Protein AF-A0A7S0MMP7-F1 (afdb_monomer)

Mean predicted aligned error: 6.39 Å

Nearest PDB structures (foldseek):
  6p0r-assembly1_B  TM=8.834E-01  e=5.446E-10  Homo sapiens
  5kji-assembly1_B  TM=8.483E-01  e=9.742E-10  Thermochaetoides thermophila DSM 1495
  5wfc-assembly1_B  TM=8.530E-01  e=1.847E-09  Thermochaetoides thermophila DSM 1495
  6box-assembly2_B  TM=8.189E-01  e=3.118E-09  Schizosaccharomyces pombe 972h-
  6ago-assembly2_B  TM=7.731E-01  e=9.977E-09  Homo sapiens

Structure (mmCIF, N/CA/C/O backbone):
data_AF-A0A7S0MMP7-F1
#
_entry.id   AF-A0A7S0MMP7-F1
#
loop_
_atom_site.group_PDB
_atom_site.id
_atom_site.type_symbol
_atom_site.label_atom_id
_atom_site.label_alt_id
_atom_site.label_comp_id
_atom_site.label_asym_id
_atom_site.label_entity_id
_atom_site.label_seq_id
_atom_site.pdbx_PDB_ins_code
_atom_site.Cartn_x
_atom_site.Cartn_y
_atom_site.Cartn_z
_atom_site.occupancy
_atom_site.B_iso_or_equiv
_atom_site.auth_seq_id
_atom_site.auth_comp_id
_atom_site.auth_asym_id
_atom_site.auth_atom_id
_atom_site.pdbx_PDB_model_num
ATOM 1 N N . VAL A 1 1 ? 19.659 1.318 -23.851 1.00 85.25 1 VAL A N 1
ATOM 2 C CA . VAL A 1 1 ? 20.036 2.536 -24.625 1.00 85.25 1 VAL A CA 1
ATOM 3 C C . VAL A 1 1 ? 19.019 2.892 -25.709 1.00 85.25 1 VAL A C 1
ATOM 5 O O . VAL A 1 1 ? 18.421 3.948 -25.592 1.00 85.25 1 VAL A O 1
ATOM 8 N N . ALA A 1 2 ? 18.776 2.051 -26.726 1.00 92.06 2 ALA A N 1
ATOM 9 C CA . ALA A 1 2 ? 17.861 2.393 -27.832 1.00 92.06 2 ALA A CA 1
ATOM 10 C C . ALA A 1 2 ? 16.431 2.766 -27.378 1.00 92.06 2 ALA A C 1
ATOM 12 O O . ALA A 1 2 ? 15.850 3.704 -27.919 1.00 92.06 2 ALA A O 1
ATOM 13 N N . VAL A 1 3 ? 15.911 2.082 -26.349 1.00 90.75 3 VAL A N 1
ATOM 14 C CA . VAL A 1 3 ? 14.630 2.402 -25.689 1.00 90.75 3 VAL A CA 1
ATOM 15 C C . VAL A 1 3 ? 14.643 3.800 -25.064 1.00 90.75 3 VAL A C 1
ATOM 17 O O . VAL A 1 3 ? 13.797 4.616 -25.403 1.00 90.75 3 VAL A O 1
ATOM 20 N N . LEU A 1 4 ? 15.636 4.104 -24.219 1.00 86.25 4 LEU A N 1
ATOM 21 C CA . LEU A 1 4 ? 15.776 5.410 -23.555 1.00 86.25 4 LEU A CA 1
ATOM 22 C C . LEU A 1 4 ? 15.898 6.571 -24.550 1.00 86.25 4 LEU A C 1
ATOM 24 O O . LEU A 1 4 ? 15.375 7.651 -24.311 1.00 86.25 4 LEU A O 1
ATOM 28 N N . MET A 1 5 ? 16.573 6.340 -25.679 1.00 90.06 5 MET A N 1
ATOM 29 C CA . MET A 1 5 ? 16.712 7.325 -26.759 1.00 90.06 5 MET A CA 1
ATOM 30 C C . MET A 1 5 ? 15.482 7.383 -27.684 1.00 90.06 5 MET A C 1
ATOM 32 O O . MET A 1 5 ? 15.499 8.098 -28.684 1.00 90.06 5 MET A O 1
ATOM 36 N N . GLN A 1 6 ? 14.431 6.605 -27.397 1.00 92.06 6 GLN A N 1
ATOM 37 C CA . GLN A 1 6 ? 13.187 6.529 -28.174 1.00 92.06 6 GLN A CA 1
ATOM 38 C C . GLN A 1 6 ? 13.416 6.190 -29.660 1.00 92.06 6 GLN A C 1
ATOM 40 O O . GLN A 1 6 ? 12.662 6.575 -30.554 1.00 92.06 6 GLN A O 1
ATOM 45 N N . HIS A 1 7 ? 14.477 5.437 -29.964 1.00 94.88 7 HIS A N 1
ATOM 46 C CA . HIS A 1 7 ? 14.851 5.080 -31.332 1.00 94.88 7 HIS A CA 1
ATOM 47 C C . HIS A 1 7 ? 14.072 3.855 -31.822 1.00 94.88 7 HIS A C 1
ATOM 49 O O . HIS A 1 7 ? 14.619 2.760 -31.948 1.00 94.88 7 HIS A O 1
ATOM 55 N N . VAL A 1 8 ? 12.790 4.050 -32.146 1.00 93.75 8 VAL A N 1
ATOM 56 C CA . VAL A 1 8 ? 11.840 2.980 -32.516 1.00 93.75 8 VAL A CA 1
ATOM 57 C C . VAL A 1 8 ? 12.390 2.028 -33.582 1.00 93.75 8 VAL A C 1
ATOM 59 O O . VAL A 1 8 ? 12.294 0.816 -33.427 1.00 93.75 8 VAL A O 1
ATOM 62 N N . LYS A 1 9 ? 13.001 2.556 -34.652 1.00 94.88 9 LYS A N 1
ATOM 63 C CA . LYS A 1 9 ? 13.557 1.731 -35.742 1.00 94.88 9 LYS A CA 1
ATOM 64 C C . LYS A 1 9 ? 14.683 0.813 -35.262 1.00 94.88 9 LYS A C 1
ATOM 66 O O . LYS A 1 9 ? 14.733 -0.341 -35.660 1.00 94.88 9 LYS A O 1
ATOM 71 N N . VAL A 1 10 ? 15.554 1.323 -34.390 1.00 95.25 10 VAL A N 1
ATOM 72 C CA . VAL A 1 10 ? 16.664 0.550 -33.818 1.00 95.25 10 VAL A CA 1
ATOM 73 C C . VAL A 1 10 ? 16.127 -0.519 -32.872 1.00 95.25 10 VAL A C 1
ATOM 75 O O . VAL A 1 10 ? 16.600 -1.646 -32.909 1.00 95.25 10 VAL A O 1
ATOM 78 N N . VAL A 1 11 ? 15.122 -0.190 -32.052 1.00 93.12 11 VAL A N 1
ATOM 79 C CA . VAL A 1 11 ? 14.482 -1.169 -31.158 1.00 93.12 11 VAL A CA 1
ATOM 80 C C . VAL A 1 11 ? 13.868 -2.319 -31.956 1.00 93.12 11 VAL A C 1
ATOM 82 O O . VAL A 1 11 ? 14.148 -3.469 -31.637 1.00 93.12 11 VAL A O 1
ATOM 85 N N . LYS A 1 12 ? 13.109 -2.023 -33.020 1.00 91.25 12 LYS A N 1
ATOM 86 C CA . LYS A 1 12 ? 12.519 -3.051 -33.893 1.00 91.25 12 LYS A CA 1
ATOM 87 C C . LYS A 1 12 ? 13.580 -3.959 -34.511 1.00 91.25 12 LYS A C 1
ATOM 89 O O . LYS A 1 12 ? 13.494 -5.167 -34.354 1.00 91.25 12 LYS A O 1
ATOM 94 N N . GLU A 1 13 ? 14.620 -3.378 -35.108 1.00 94.50 13 GLU A N 1
ATOM 95 C CA . GLU A 1 13 ? 15.718 -4.140 -35.717 1.00 94.50 13 GLU A CA 1
ATOM 96 C C . GLU A 1 13 ? 16.428 -5.055 -34.702 1.00 94.50 13 GLU A C 1
ATOM 98 O O . GLU A 1 13 ? 16.778 -6.189 -35.016 1.00 94.50 13 GLU A O 1
ATOM 103 N N . LEU A 1 14 ? 16.650 -4.581 -33.471 1.00 92.19 14 LEU A N 1
ATOM 104 C CA . LEU A 1 14 ? 17.275 -5.388 -32.419 1.00 92.19 14 LEU A CA 1
ATOM 105 C C . LEU A 1 14 ? 16.386 -6.569 -32.011 1.00 92.19 14 LEU A C 1
ATOM 107 O O . LEU A 1 14 ? 16.883 -7.688 -31.903 1.00 92.19 14 LEU A O 1
ATOM 111 N N . VAL A 1 15 ? 15.087 -6.331 -31.810 1.00 88.75 15 VAL A N 1
ATOM 112 C CA . VAL A 1 15 ? 14.116 -7.381 -31.463 1.00 88.75 15 VAL A CA 1
ATOM 113 C C . VAL A 1 15 ? 13.992 -8.403 -32.597 1.00 88.75 15 VAL A C 1
ATOM 115 O O . VAL A 1 15 ? 14.063 -9.601 -32.340 1.00 88.75 15 VAL A O 1
ATOM 118 N N . GLU A 1 16 ? 13.906 -7.957 -33.854 1.00 89.75 16 GLU A N 1
ATOM 119 C CA . GLU A 1 16 ? 13.858 -8.823 -35.045 1.00 89.75 16 GLU A CA 1
ATOM 120 C C . GLU A 1 16 ? 15.110 -9.706 -35.186 1.00 89.75 16 GLU A C 1
ATOM 122 O O . GLU A 1 16 ? 15.030 -10.836 -35.666 1.00 89.75 16 GLU A O 1
ATOM 127 N N . ARG A 1 17 ? 16.267 -9.229 -34.710 1.00 92.38 17 ARG A N 1
ATOM 128 C CA . ARG A 1 17 ? 17.522 -9.998 -34.652 1.00 92.38 17 ARG A CA 1
ATOM 129 C C . ARG A 1 17 ? 17.636 -10.924 -33.437 1.00 92.38 17 ARG A C 1
ATOM 131 O O . ARG A 1 17 ? 18.682 -11.546 -33.259 1.00 92.38 17 ARG A O 1
ATOM 138 N N . GLY A 1 18 ? 16.596 -11.026 -32.610 1.00 88.19 18 GLY A N 1
ATOM 139 C CA . GLY A 1 18 ? 16.562 -11.902 -31.439 1.00 88.19 18 GLY A CA 1
ATOM 140 C C . GLY A 1 18 ? 17.227 -11.320 -30.192 1.00 88.19 18 GLY A C 1
ATOM 141 O O . GLY A 1 18 ? 17.696 -12.084 -29.350 1.00 88.19 18 GLY A O 1
ATOM 142 N N . ALA A 1 19 ? 17.306 -9.990 -30.058 1.00 88.06 19 ALA A N 1
ATOM 143 C CA . ALA A 1 19 ? 17.746 -9.377 -28.807 1.00 88.06 19 ALA A CA 1
ATOM 144 C C . ALA A 1 19 ? 16.806 -9.761 -27.653 1.00 88.06 19 ALA A C 1
ATOM 146 O O . ALA A 1 19 ? 15.592 -9.569 -27.733 1.00 88.06 19 ALA A O 1
ATOM 147 N N . ASP A 1 20 ? 17.381 -10.263 -26.561 1.00 85.12 20 ASP A N 1
ATOM 148 C CA . ASP A 1 20 ? 16.629 -10.640 -25.369 1.00 85.12 20 ASP A CA 1
ATOM 149 C C . ASP A 1 20 ? 16.222 -9.393 -24.564 1.00 85.12 20 ASP A C 1
ATOM 151 O O . ASP A 1 20 ? 17.047 -8.742 -23.920 1.00 85.12 20 ASP A O 1
ATOM 155 N N . ALA A 1 21 ? 14.934 -9.048 -24.610 1.00 84.75 21 ALA A N 1
ATOM 156 C CA . ALA A 1 21 ? 14.374 -7.905 -23.891 1.00 84.75 21 ALA A CA 1
ATOM 157 C C . ALA A 1 21 ? 13.975 -8.220 -22.434 1.00 84.75 21 ALA A C 1
ATOM 159 O O . ALA A 1 21 ? 13.358 -7.380 -21.776 1.00 84.75 21 ALA A O 1
ATOM 160 N N . THR A 1 22 ? 14.311 -9.412 -21.932 1.00 84.62 22 THR A N 1
ATOM 161 C CA . THR A 1 22 ? 14.055 -9.837 -20.546 1.00 84.62 22 THR A CA 1
ATOM 162 C C . THR A 1 22 ? 15.255 -9.630 -19.627 1.00 84.62 22 THR A C 1
ATOM 164 O O . THR A 1 22 ? 15.098 -9.653 -18.409 1.00 84.62 22 THR A O 1
ATOM 167 N N . VAL A 1 23 ? 16.437 -9.380 -20.198 1.00 88.38 23 VAL A N 1
ATOM 168 C CA . VAL A 1 23 ? 17.669 -9.143 -19.442 1.00 88.38 23 VAL A CA 1
ATOM 169 C C . VAL A 1 23 ? 17.559 -7.840 -18.653 1.00 88.38 23 VAL A C 1
ATOM 171 O O . VAL A 1 23 ? 17.269 -6.778 -19.214 1.00 88.38 23 VAL A O 1
ATOM 174 N N . GLU A 1 24 ? 17.806 -7.934 -17.350 1.00 89.69 24 GLU A N 1
ATOM 175 C CA . GLU A 1 24 ? 17.919 -6.786 -16.457 1.00 89.69 24 GLU A CA 1
ATOM 176 C C . GLU A 1 24 ? 19.272 -6.087 -16.629 1.00 89.69 24 GLU A C 1
ATOM 178 O O . GLU A 1 24 ? 20.311 -6.719 -16.843 1.00 89.69 24 GLU A O 1
ATOM 183 N N . ASP A 1 25 ? 19.266 -4.763 -16.523 1.00 88.44 25 ASP A N 1
ATOM 184 C CA . ASP A 1 25 ? 20.484 -3.990 -16.344 1.00 88.44 25 ASP A CA 1
ATOM 185 C C . ASP A 1 25 ? 20.958 -4.018 -14.877 1.00 88.44 25 ASP A C 1
ATOM 187 O O . ASP A 1 25 ? 20.431 -4.736 -14.028 1.00 88.44 25 ASP A O 1
ATOM 191 N N . ARG A 1 26 ? 21.975 -3.213 -14.555 1.00 85.88 26 ARG A N 1
ATOM 192 C CA . ARG A 1 26 ? 22.515 -3.121 -13.188 1.00 85.88 26 ARG A CA 1
ATOM 193 C C . ARG A 1 26 ? 21.516 -2.595 -12.147 1.00 85.88 26 ARG A C 1
ATOM 195 O O . ARG A 1 26 ? 21.788 -2.741 -10.964 1.00 85.88 26 ARG A O 1
ATOM 202 N N . MET A 1 27 ? 20.432 -1.954 -12.583 1.00 82.69 27 MET A N 1
ATOM 203 C CA . MET A 1 27 ? 19.366 -1.430 -11.727 1.00 82.69 27 MET A CA 1
ATOM 204 C C . MET A 1 27 ? 18.222 -2.439 -11.583 1.00 82.69 27 MET A C 1
ATOM 206 O O . MET A 1 27 ? 17.174 -2.107 -11.035 1.00 82.69 27 MET A O 1
ATOM 210 N N . GLY A 1 28 ? 18.367 -3.662 -12.105 1.00 87.44 28 GLY A N 1
ATOM 211 C CA . GLY A 1 28 ? 17.291 -4.650 -12.111 1.00 87.44 28 GLY A CA 1
ATOM 212 C C . GLY A 1 28 ? 16.158 -4.286 -13.076 1.00 87.44 28 GLY A C 1
ATOM 213 O O . GLY A 1 28 ? 15.034 -4.750 -12.890 1.00 87.44 28 GLY A O 1
ATOM 214 N N . LEU A 1 29 ? 16.400 -3.414 -14.066 1.00 88.19 29 LEU A N 1
ATOM 215 C CA . LEU A 1 29 ? 15.385 -2.952 -15.012 1.00 88.19 29 LEU A CA 1
ATOM 216 C C . LEU A 1 29 ? 15.622 -3.543 -16.400 1.00 88.19 29 LEU A C 1
ATOM 218 O O . LEU A 1 29 ? 16.718 -3.508 -16.955 1.00 88.19 29 LEU A O 1
ATOM 222 N N . THR A 1 30 ? 14.553 -4.055 -16.998 1.00 90.31 30 THR A N 1
ATOM 223 C CA . THR A 1 30 ? 14.568 -4.551 -18.382 1.00 90.31 30 THR A CA 1
ATOM 224 C C . THR A 1 30 ? 14.235 -3.430 -19.373 1.00 90.31 30 THR A C 1
ATOM 226 O O . THR A 1 30 ? 13.643 -2.414 -18.989 1.00 90.31 30 THR A O 1
ATOM 229 N N . PRO A 1 31 ? 14.515 -3.601 -20.679 1.00 90.75 31 PRO A N 1
ATOM 230 C CA . PRO A 1 31 ? 14.052 -2.676 -21.715 1.00 90.75 31 PRO A CA 1
ATOM 231 C C . PRO A 1 31 ? 12.557 -2.332 -21.633 1.00 90.75 31 PRO A C 1
ATOM 233 O O . PRO A 1 31 ? 12.183 -1.197 -21.921 1.00 90.75 31 PRO A O 1
ATOM 236 N N . LEU A 1 32 ? 11.711 -3.276 -21.206 1.00 88.75 32 LEU A N 1
ATOM 237 C CA . LEU A 1 32 ? 10.277 -3.036 -21.061 1.00 88.75 32 LEU A CA 1
ATOM 238 C C . LEU A 1 32 ? 9.948 -2.119 -19.874 1.00 88.75 32 LEU A C 1
ATOM 240 O O . LEU A 1 32 ? 9.091 -1.253 -20.018 1.00 88.75 32 LEU A O 1
ATOM 244 N N . HIS A 1 33 ? 10.655 -2.233 -18.745 1.00 87.62 33 HIS A N 1
ATOM 245 C CA . HIS A 1 33 ? 10.498 -1.296 -17.624 1.00 87.62 33 HIS A CA 1
ATOM 246 C C . HIS A 1 33 ? 10.771 0.144 -18.070 1.00 87.62 33 HIS A C 1
ATOM 248 O O . HIS A 1 33 ? 9.953 1.033 -17.844 1.00 87.62 33 HIS A O 1
ATOM 254 N N . PHE A 1 34 ? 11.873 0.365 -18.793 1.00 86.75 34 PHE A N 1
ATOM 255 C CA . PHE A 1 34 ? 12.192 1.685 -19.336 1.00 86.75 34 PHE A CA 1
ATOM 256 C C . PHE A 1 34 ? 11.134 2.193 -20.317 1.00 86.75 34 PHE A C 1
ATOM 258 O O . PHE A 1 34 ? 10.831 3.380 -20.305 1.00 86.75 34 PHE A O 1
ATOM 265 N N . ALA A 1 35 ? 10.560 1.318 -21.147 1.00 87.56 35 ALA A N 1
ATOM 266 C CA . ALA A 1 35 ? 9.509 1.695 -22.090 1.00 87.56 35 ALA A CA 1
ATOM 267 C C . ALA A 1 35 ? 8.229 2.193 -21.390 1.00 87.56 35 ALA A C 1
ATOM 269 O O . ALA A 1 35 ? 7.598 3.128 -21.882 1.00 87.56 35 ALA A O 1
ATOM 270 N N . TYR A 1 36 ? 7.878 1.603 -20.241 1.00 84.56 36 TYR A N 1
ATOM 271 C CA . TYR A 1 36 ? 6.765 2.059 -19.403 1.00 84.56 36 TYR A CA 1
ATOM 272 C C . TYR A 1 36 ? 7.075 3.381 -18.694 1.00 84.56 36 TYR A C 1
ATOM 274 O O . TYR A 1 36 ? 6.225 4.265 -18.691 1.00 84.56 36 TYR A O 1
ATOM 282 N N . LEU A 1 37 ? 8.292 3.551 -18.165 1.00 80.19 37 LEU A N 1
ATOM 283 C CA . LEU A 1 37 ? 8.707 4.798 -17.507 1.00 80.19 37 LEU A CA 1
ATOM 284 C C . LEU A 1 37 ? 8.680 6.006 -18.455 1.00 80.19 37 LEU A C 1
ATOM 286 O O . LEU A 1 37 ? 8.282 7.086 -18.045 1.00 80.19 37 LEU A O 1
ATOM 290 N N . ILE A 1 38 ? 9.070 5.825 -19.722 1.00 81.81 38 ILE A N 1
ATOM 291 C CA . ILE A 1 38 ? 9.034 6.898 -20.737 1.00 81.81 38 ILE A CA 1
ATOM 292 C C . ILE A 1 38 ? 7.665 7.051 -21.424 1.00 81.81 38 ILE A C 1
ATOM 294 O O . ILE A 1 38 ? 7.522 7.908 -22.294 1.00 81.81 38 ILE A O 1
ATOM 298 N N . GLN A 1 39 ? 6.700 6.171 -21.121 1.00 80.19 39 GLN A N 1
ATOM 299 C CA . GLN A 1 39 ? 5.332 6.168 -21.662 1.00 80.19 39 GLN A CA 1
ATOM 300 C C . GLN A 1 39 ? 5.245 6.274 -23.202 1.00 80.19 39 GLN A C 1
ATOM 302 O O . GLN A 1 39 ? 4.344 6.903 -23.761 1.00 80.19 39 GLN A O 1
ATOM 307 N N . HIS A 1 40 ? 6.188 5.653 -23.921 1.00 85.25 40 HIS A N 1
ATOM 308 C CA . HIS A 1 40 ? 6.303 5.803 -25.374 1.00 85.25 40 HIS A CA 1
ATOM 309 C C . HIS A 1 40 ? 5.686 4.612 -26.121 1.00 85.25 40 HIS A C 1
ATOM 311 O O . HIS A 1 40 ? 6.366 3.634 -26.447 1.00 85.25 40 HIS A O 1
ATOM 317 N N . GLU A 1 41 ? 4.401 4.729 -26.461 1.00 87.19 41 GLU A N 1
ATOM 318 C CA . GLU A 1 41 ? 3.583 3.671 -27.078 1.00 87.19 41 GLU A CA 1
ATOM 319 C C . GLU A 1 41 ? 4.251 2.953 -28.277 1.00 87.19 41 GLU A C 1
ATOM 321 O O . GLU A 1 41 ? 4.315 1.723 -28.275 1.00 87.19 41 GLU A O 1
ATOM 326 N N . PRO A 1 42 ? 4.875 3.637 -29.261 1.00 91.06 42 PRO A N 1
ATOM 327 C CA . PRO A 1 42 ? 5.570 2.934 -30.345 1.00 91.06 42 PRO A CA 1
ATOM 328 C C . PRO A 1 42 ? 6.741 2.039 -29.906 1.00 91.06 42 PRO A C 1
ATOM 330 O O . PRO A 1 42 ? 7.099 1.111 -30.630 1.00 91.06 42 PRO A O 1
ATOM 333 N N . ILE A 1 43 ? 7.373 2.328 -28.762 1.00 90.88 43 ILE A N 1
ATOM 334 C CA . ILE A 1 43 ? 8.450 1.501 -28.200 1.00 90.88 43 ILE A CA 1
ATOM 335 C C . ILE A 1 43 ? 7.845 0.306 -27.460 1.00 90.88 43 ILE A C 1
ATOM 337 O O . ILE A 1 43 ? 8.337 -0.805 -27.641 1.00 90.88 43 ILE A O 1
ATOM 341 N N . LEU A 1 44 ? 6.758 0.509 -26.703 1.00 88.62 44 LEU A N 1
ATOM 342 C CA . LEU A 1 44 ? 5.997 -0.580 -26.076 1.00 88.62 44 LEU A CA 1
ATOM 343 C C . LEU A 1 44 ? 5.537 -1.601 -27.125 1.00 88.62 44 LEU A C 1
ATOM 345 O O . LEU A 1 44 ? 5.782 -2.796 -26.976 1.00 88.62 44 LEU A O 1
ATOM 349 N N . GLN A 1 45 ? 4.981 -1.121 -28.240 1.00 87.38 45 GLN A N 1
ATOM 350 C CA . GLN A 1 45 ? 4.590 -1.961 -29.373 1.00 87.38 45 GLN A CA 1
ATOM 351 C C . GLN A 1 45 ? 5.788 -2.650 -30.039 1.00 87.38 45 GLN A C 1
ATOM 353 O O . GLN A 1 45 ? 5.689 -3.808 -30.432 1.00 87.38 45 GLN A O 1
ATOM 358 N N . ALA A 1 46 ? 6.932 -1.966 -30.169 1.00 88.25 46 ALA A N 1
ATOM 359 C CA . ALA A 1 46 ? 8.140 -2.545 -30.764 1.00 88.25 46 ALA A CA 1
ATOM 360 C C . ALA A 1 46 ? 8.762 -3.665 -29.913 1.00 88.25 46 ALA A C 1
ATOM 362 O O . ALA A 1 46 ? 9.390 -4.563 -30.462 1.00 88.25 46 ALA A O 1
ATOM 363 N N . LEU A 1 47 ? 8.571 -3.633 -28.593 1.00 86.75 47 LEU A N 1
ATOM 364 C CA . LEU A 1 47 ? 8.958 -4.710 -27.674 1.00 86.75 47 LEU A CA 1
ATOM 365 C C . LEU A 1 47 ? 7.889 -5.827 -27.593 1.00 86.75 47 LEU A C 1
ATOM 367 O O . LEU A 1 47 ? 8.007 -6.751 -26.783 1.00 86.75 47 LEU A O 1
ATOM 371 N N . GLY A 1 48 ? 6.842 -5.740 -28.422 1.00 70.06 48 GLY A N 1
ATOM 372 C CA . GLY A 1 48 ? 5.632 -6.559 -28.413 1.00 70.06 48 GLY A CA 1
ATOM 373 C C . GLY A 1 48 ? 5.815 -8.004 -28.876 1.00 70.06 48 GLY A C 1
ATOM 374 O O . GLY A 1 48 ? 5.380 -8.376 -29.955 1.00 70.06 48 GLY A O 1
ATOM 375 N N . ASP A 1 49 ? 6.429 -8.796 -28.004 1.00 60.59 49 ASP A N 1
ATOM 376 C CA . ASP A 1 49 ? 6.179 -10.220 -27.709 1.00 60.59 49 ASP A CA 1
ATOM 377 C C . ASP A 1 49 ? 6.913 -10.582 -26.399 1.00 60.59 49 ASP A C 1
ATOM 379 O O . ASP A 1 49 ? 6.436 -11.401 -25.613 1.00 60.59 49 ASP A O 1
ATOM 383 N N . ALA A 1 50 ? 7.988 -9.847 -26.076 1.00 56.03 50 ALA A N 1
ATOM 384 C CA . ALA A 1 50 ? 8.603 -9.811 -24.749 1.00 56.03 50 ALA A CA 1
ATOM 385 C C . ALA A 1 50 ? 7.657 -9.266 -23.659 1.00 56.03 50 ALA A C 1
ATOM 387 O O . ALA A 1 50 ? 7.811 -9.631 -22.502 1.00 56.03 50 ALA A O 1
ATOM 388 N N . ALA A 1 51 ? 6.635 -8.473 -24.018 1.00 54.12 51 ALA A N 1
ATOM 389 C CA . ALA A 1 51 ? 5.593 -7.974 -23.107 1.00 54.12 51 ALA A CA 1
ATOM 390 C C . ALA A 1 51 ? 4.670 -9.055 -22.513 1.00 54.12 51 ALA A C 1
ATOM 392 O O . ALA A 1 51 ? 3.969 -8.794 -21.538 1.00 54.12 51 ALA A O 1
ATOM 393 N N . LYS A 1 52 ? 4.669 -10.278 -23.065 1.00 54.88 52 LYS A N 1
ATOM 394 C CA . LYS A 1 52 ? 3.988 -11.429 -22.439 1.00 54.88 52 LYS A CA 1
ATOM 395 C C . LYS A 1 52 ? 4.732 -11.938 -21.205 1.00 54.88 52 LYS A C 1
ATOM 397 O O . LYS A 1 52 ? 4.128 -12.575 -20.346 1.00 54.88 52 LYS A O 1
ATOM 402 N N . LEU A 1 53 ? 6.031 -11.667 -21.115 1.00 60.03 53 LEU A N 1
ATOM 403 C CA . LEU A 1 53 ? 6.795 -11.842 -19.896 1.00 60.03 53 LEU A CA 1
ATOM 404 C C . LEU A 1 53 ? 6.643 -10.525 -19.136 1.00 60.03 53 LEU A C 1
ATOM 406 O O . LEU A 1 53 ? 7.073 -9.478 -19.606 1.00 60.03 53 LEU A O 1
ATOM 410 N N . ALA A 1 54 ? 5.976 -10.561 -17.987 1.00 66.06 54 ALA A N 1
ATOM 411 C CA . ALA A 1 54 ? 5.946 -9.450 -17.044 1.00 66.06 54 ALA A CA 1
ATOM 412 C C . ALA A 1 54 ? 7.051 -9.696 -16.001 1.00 66.06 54 ALA A C 1
ATOM 414 O O . ALA A 1 54 ? 6.734 -10.166 -14.905 1.00 66.06 54 ALA A O 1
ATOM 415 N N . PRO A 1 55 ? 8.350 -9.501 -16.338 1.00 80.19 55 PRO A N 1
ATOM 416 C CA . PRO A 1 55 ? 9.423 -9.753 -15.391 1.00 80.19 55 PRO A CA 1
ATOM 417 C C . PRO A 1 55 ? 9.231 -8.834 -14.193 1.00 80.19 55 PRO A C 1
ATOM 419 O O . PRO A 1 55 ? 8.948 -7.648 -14.351 1.00 80.19 55 PRO A O 1
ATOM 422 N N . ILE A 1 56 ? 9.362 -9.399 -13.001 1.00 87.75 56 ILE A N 1
ATOM 423 C CA . ILE A 1 56 ? 9.394 -8.621 -11.773 1.00 87.75 56 ILE A CA 1
ATOM 424 C C . ILE A 1 56 ? 10.851 -8.237 -11.552 1.00 87.75 56 ILE A C 1
ATOM 426 O O . ILE A 1 56 ? 11.683 -9.124 -11.378 1.00 87.75 56 ILE A O 1
ATOM 430 N N . SER A 1 57 ? 11.130 -6.936 -11.561 1.00 90.00 57 SER A N 1
ATOM 431 C CA . SER A 1 57 ? 12.445 -6.375 -11.264 1.00 90.00 57 SER A CA 1
ATOM 432 C C . SER A 1 57 ? 13.000 -6.923 -9.950 1.00 90.00 57 SER A C 1
ATOM 434 O O . SER A 1 57 ? 12.327 -6.870 -8.914 1.00 90.00 57 SER A O 1
ATOM 436 N N . SER A 1 58 ? 14.241 -7.404 -9.981 1.00 87.75 58 SER A N 1
ATOM 437 C CA . SER A 1 58 ? 14.933 -7.959 -8.811 1.00 87.75 58 SER A CA 1
ATOM 438 C C . SER A 1 58 ? 15.193 -6.950 -7.683 1.00 87.75 58 SER A C 1
ATOM 440 O O . SER A 1 58 ? 15.267 -7.348 -6.523 1.00 87.75 58 SER A O 1
ATOM 442 N N . THR A 1 59 ? 15.276 -5.659 -8.003 1.00 86.69 59 THR A N 1
ATOM 443 C CA . THR A 1 59 ? 15.591 -4.547 -7.083 1.00 86.69 59 THR A CA 1
ATOM 444 C C . THR A 1 59 ? 14.332 -3.780 -6.659 1.00 86.69 59 THR A C 1
ATOM 446 O O . THR A 1 59 ? 14.189 -3.393 -5.501 1.00 86.69 59 THR A O 1
ATOM 449 N N . HIS A 1 60 ? 13.383 -3.594 -7.585 1.00 88.25 60 HIS A N 1
ATOM 450 C CA . HIS A 1 60 ? 12.165 -2.798 -7.381 1.00 88.25 60 HIS A CA 1
ATOM 451 C C . HIS A 1 60 ? 10.946 -3.642 -6.996 1.00 88.25 60 HIS A C 1
ATOM 453 O O . HIS A 1 60 ? 9.901 -3.094 -6.624 1.00 88.25 60 HIS A O 1
ATOM 459 N N . ASN A 1 61 ? 11.050 -4.971 -7.128 1.00 92.56 61 ASN A N 1
ATOM 460 C CA . ASN A 1 61 ? 9.958 -5.928 -6.956 1.00 92.56 61 ASN A CA 1
ATOM 461 C C . ASN A 1 61 ? 8.663 -5.455 -7.646 1.00 92.56 61 ASN A C 1
ATOM 463 O O . ASN A 1 61 ? 7.573 -5.422 -7.056 1.00 92.56 61 ASN A O 1
ATOM 467 N N . ALA A 1 62 ? 8.826 -5.017 -8.893 1.00 91.50 62 ALA A N 1
ATOM 468 C CA . ALA A 1 62 ? 7.813 -4.373 -9.714 1.00 91.50 62 ALA A CA 1
ATOM 469 C C . ALA A 1 62 ? 7.822 -4.976 -11.111 1.00 91.50 62 ALA A C 1
ATOM 471 O O . ALA A 1 62 ? 8.890 -5.236 -11.655 1.00 91.50 62 ALA A O 1
ATOM 472 N N . THR A 1 63 ? 6.651 -5.151 -11.703 1.00 90.75 63 THR A N 1
ATOM 473 C CA . THR A 1 63 ? 6.534 -5.324 -13.153 1.00 90.75 63 THR A CA 1
ATOM 474 C C . THR A 1 63 ? 6.695 -3.974 -13.867 1.00 90.75 63 THR A C 1
ATOM 476 O O . THR A 1 63 ? 6.535 -2.921 -13.238 1.00 90.75 63 THR A O 1
ATOM 479 N N . PRO A 1 64 ? 6.920 -3.963 -15.194 1.00 87.62 64 PRO A N 1
ATOM 480 C CA . PRO A 1 64 ? 6.934 -2.726 -15.971 1.00 87.62 64 PRO A CA 1
ATOM 481 C C . PRO A 1 64 ? 5.662 -1.881 -15.802 1.00 87.62 64 PRO A C 1
ATOM 483 O O . PRO A 1 64 ? 5.744 -0.667 -15.634 1.00 87.62 64 PRO A O 1
ATOM 486 N N . GLN A 1 65 ? 4.492 -2.525 -15.776 1.00 86.50 65 GLN A N 1
ATOM 487 C CA . GLN A 1 65 ? 3.217 -1.840 -15.577 1.00 86.50 65 GLN A CA 1
ATOM 488 C C . GLN A 1 65 ? 3.092 -1.253 -14.165 1.00 86.50 65 GLN A C 1
ATOM 490 O O . GLN A 1 65 ? 2.650 -0.118 -14.021 1.00 86.50 65 GLN A O 1
ATOM 495 N N . GLU A 1 66 ? 3.519 -1.982 -13.131 1.00 88.75 66 GLU A N 1
ATOM 496 C CA . GLU A 1 66 ? 3.469 -1.495 -11.744 1.00 88.75 66 GLU A CA 1
ATOM 497 C C . GLU A 1 66 ? 4.349 -0.252 -11.532 1.00 88.75 66 GLU A C 1
ATOM 499 O O . GLU A 1 66 ? 3.981 0.619 -10.746 1.00 88.75 66 GLU A O 1
ATOM 504 N N . LEU A 1 67 ? 5.471 -0.120 -12.256 1.00 86.62 67 LEU A N 1
ATOM 505 C CA . LEU A 1 67 ? 6.238 1.130 -12.254 1.00 86.62 67 LEU A CA 1
ATOM 506 C C . LEU A 1 67 ? 5.416 2.289 -12.830 1.00 86.62 67 LEU A C 1
ATOM 508 O O . LEU A 1 67 ? 5.339 3.344 -12.207 1.00 86.62 67 LEU A O 1
ATOM 512 N N . ALA A 1 68 ? 4.747 2.105 -13.969 1.00 84.44 68 ALA A N 1
ATOM 513 C CA . ALA A 1 68 ? 3.900 3.158 -14.534 1.00 84.44 68 ALA A CA 1
ATOM 514 C C . ALA A 1 68 ? 2.697 3.500 -13.634 1.00 84.44 68 ALA A C 1
ATOM 516 O O . ALA A 1 68 ? 2.314 4.663 -13.524 1.00 84.44 68 ALA A O 1
ATOM 517 N N . GLU A 1 69 ? 2.131 2.513 -12.934 1.00 87.19 69 GLU A N 1
ATOM 518 C CA . GLU A 1 69 ? 1.049 2.730 -11.965 1.00 87.19 69 GLU A CA 1
ATOM 519 C C . GLU A 1 69 ? 1.459 3.667 -10.821 1.00 87.19 69 GLU A C 1
ATOM 521 O O . GLU A 1 69 ? 0.615 4.408 -10.322 1.00 87.19 69 GLU A O 1
ATOM 526 N N . GLY A 1 70 ? 2.743 3.709 -10.447 1.00 87.38 70 GLY A N 1
ATOM 527 C CA . GLY A 1 70 ? 3.269 4.668 -9.470 1.00 87.38 70 GLY A CA 1
ATOM 528 C C . GLY A 1 70 ? 3.157 6.137 -9.903 1.00 87.38 70 GLY A C 1
ATOM 529 O O . GLY A 1 70 ? 3.214 7.028 -9.062 1.00 87.38 70 GLY A O 1
ATOM 530 N N . LEU A 1 71 ? 2.959 6.414 -11.192 1.00 86.06 71 LEU A N 1
ATOM 531 C CA . LEU A 1 71 ? 2.684 7.757 -11.724 1.00 86.06 71 LEU A CA 1
ATOM 532 C C . LEU A 1 71 ? 1.198 7.962 -12.051 1.00 86.06 71 LEU A C 1
ATOM 534 O O . LEU A 1 71 ? 0.771 9.065 -12.399 1.00 86.06 71 LEU A O 1
ATOM 538 N N . SER A 1 72 ? 0.391 6.905 -11.941 1.00 83.69 72 SER A N 1
ATOM 539 C CA . SER A 1 72 ? -1.033 6.947 -12.236 1.00 83.69 72 SER A CA 1
ATOM 540 C C . SER A 1 72 ? -1.815 7.430 -11.020 1.00 83.69 72 SER A C 1
ATOM 542 O O . SER A 1 72 ? -2.128 6.676 -10.102 1.00 83.69 72 SER A O 1
ATOM 544 N N . PHE A 1 73 ? -2.236 8.690 -11.066 1.00 84.00 73 PHE A N 1
ATOM 545 C CA . PHE A 1 73 ? -3.193 9.257 -10.110 1.00 84.00 73 PHE A CA 1
ATOM 546 C C . PHE A 1 73 ? -4.648 8.813 -10.359 1.00 84.00 73 PHE A C 1
ATOM 548 O O . PHE A 1 73 ? -5.565 9.256 -9.660 1.00 84.00 73 PHE A O 1
ATOM 555 N N . ALA A 1 74 ? -4.876 7.961 -11.364 1.00 83.25 74 ALA A N 1
ATOM 556 C CA . ALA A 1 74 ? -6.182 7.392 -11.669 1.00 83.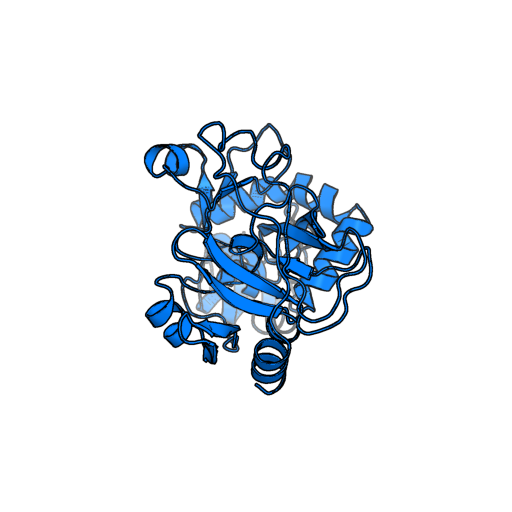25 74 ALA A CA 1
ATOM 557 C C . ALA A 1 74 ? -6.598 6.317 -10.648 1.00 83.25 74 ALA A C 1
ATOM 559 O O . ALA A 1 74 ? -5.805 5.849 -9.831 1.00 83.25 74 ALA A O 1
ATOM 560 N N . ILE A 1 75 ? -7.870 5.915 -10.699 1.00 76.62 75 ILE A N 1
ATOM 561 C CA . ILE A 1 75 ? -8.379 4.786 -9.910 1.00 76.62 75 ILE A CA 1
ATOM 562 C C . ILE A 1 75 ? -7.653 3.513 -10.350 1.00 76.62 75 ILE A C 1
ATOM 564 O O . ILE A 1 75 ? -7.551 3.236 -11.545 1.00 76.62 75 ILE A O 1
ATOM 568 N N . GLN A 1 76 ? -7.168 2.737 -9.381 1.00 76.31 76 GLN A N 1
ATOM 569 C CA . GLN A 1 76 ? -6.500 1.468 -9.655 1.00 76.31 76 GLN A CA 1
ATOM 570 C C . GLN A 1 76 ? -7.491 0.476 -10.273 1.00 76.31 76 GLN A C 1
ATOM 572 O O . GLN A 1 76 ? -8.614 0.333 -9.789 1.00 76.31 76 GLN A O 1
ATOM 577 N N . ALA A 1 77 ? -7.074 -0.193 -11.347 1.00 71.25 77 ALA A N 1
ATOM 578 C CA . ALA A 1 77 ? -7.857 -1.222 -12.017 1.00 71.25 77 ALA A CA 1
ATOM 579 C C . ALA A 1 77 ? -7.331 -2.623 -11.630 1.00 71.25 77 ALA A C 1
ATOM 581 O O . ALA A 1 77 ? -6.118 -2.831 -11.671 1.00 71.25 77 ALA A O 1
ATOM 582 N N . PRO A 1 78 ? -8.202 -3.596 -11.298 1.00 77.69 78 PRO A N 1
ATOM 583 C CA . PRO A 1 78 ? -9.650 -3.455 -11.152 1.00 77.69 78 PRO A CA 1
ATOM 584 C C . PRO A 1 78 ? -10.023 -2.561 -9.952 1.00 77.69 78 PRO A C 1
ATOM 586 O O . PRO A 1 78 ? -9.264 -2.513 -8.983 1.00 77.69 78 PRO A O 1
ATOM 589 N N . PRO A 1 79 ? -11.181 -1.871 -9.997 1.00 84.12 79 PRO A N 1
ATOM 590 C CA . PRO A 1 79 ? -11.630 -1.037 -8.892 1.00 84.12 79 PRO A CA 1
ATOM 591 C C . PRO A 1 79 ? -11.704 -1.821 -7.584 1.00 84.12 79 PRO A C 1
ATOM 593 O O . PRO A 1 79 ? -12.288 -2.902 -7.513 1.00 84.12 79 PRO A O 1
ATOM 596 N N . VAL A 1 80 ? -11.124 -1.237 -6.544 1.00 88.94 80 VAL A N 1
ATOM 597 C CA . VAL A 1 80 ? -11.115 -1.785 -5.192 1.00 88.94 80 VAL A CA 1
ATOM 598 C C . VAL A 1 80 ? -12.327 -1.251 -4.425 1.00 88.94 80 VAL A C 1
ATOM 600 O O . VAL A 1 80 ? -12.597 -0.051 -4.456 1.00 88.94 80 VAL A O 1
ATOM 603 N N . LEU A 1 81 ? -13.060 -2.140 -3.744 1.00 94.81 81 LEU A N 1
ATOM 604 C CA . LEU A 1 81 ? -14.245 -1.789 -2.956 1.00 94.81 81 LEU A CA 1
ATOM 605 C C . LEU A 1 81 ? -13.920 -1.780 -1.462 1.00 94.81 81 LEU A C 1
ATOM 607 O O . LEU A 1 81 ? -13.737 -2.831 -0.855 1.00 94.81 81 LEU A O 1
ATOM 611 N N . VAL A 1 82 ? -13.922 -0.601 -0.848 1.00 96.94 82 VAL A N 1
ATOM 612 C CA . VAL A 1 82 ? -13.635 -0.427 0.578 1.00 96.94 82 VAL A CA 1
ATOM 613 C C . VAL A 1 82 ? -14.933 -0.474 1.380 1.00 96.94 82 VAL A C 1
ATOM 615 O O . VAL A 1 82 ? -15.865 0.291 1.123 1.00 96.94 82 VAL A O 1
ATOM 618 N N . ARG A 1 83 ? -15.000 -1.359 2.381 1.00 98.31 83 ARG A N 1
ATOM 619 C CA . ARG A 1 83 ? -16.104 -1.389 3.349 1.00 98.31 83 ARG A CA 1
ATOM 620 C C . ARG A 1 83 ? -15.942 -0.240 4.342 1.00 98.31 83 ARG A C 1
ATOM 622 O O . ARG A 1 83 ? -14.915 -0.135 5.011 1.00 98.31 83 ARG A O 1
ATOM 629 N N . VAL A 1 84 ? -16.959 0.608 4.435 1.00 98.06 84 VAL A N 1
ATOM 630 C CA . VAL A 1 84 ? -16.987 1.781 5.312 1.00 98.06 84 VAL A CA 1
ATOM 631 C C . VAL A 1 84 ? -18.291 1.794 6.096 1.00 98.06 84 VAL A C 1
ATOM 633 O O . VAL A 1 84 ? -19.365 1.646 5.517 1.00 98.06 84 VAL A O 1
ATOM 636 N N . MET A 1 85 ? -18.192 2.002 7.403 1.00 98.06 85 MET A N 1
ATOM 637 C CA . MET A 1 85 ? -19.302 2.380 8.266 1.00 98.06 85 MET A CA 1
ATOM 638 C C . MET A 1 85 ? -19.202 3.866 8.599 1.00 98.06 85 MET A C 1
ATOM 640 O O . MET A 1 85 ? -18.184 4.314 9.127 1.00 98.06 85 MET A O 1
ATOM 644 N N . ASP A 1 86 ? -20.238 4.626 8.264 1.00 96.12 86 ASP A N 1
ATOM 645 C CA . ASP A 1 86 ? -20.272 6.065 8.522 1.00 96.12 86 ASP A CA 1
ATOM 646 C C . ASP A 1 86 ? -20.717 6.422 9.945 1.00 96.12 86 ASP A C 1
ATOM 648 O O . ASP A 1 86 ? -20.945 5.556 10.790 1.00 96.12 86 ASP A O 1
ATOM 652 N N . ARG A 1 87 ? -20.807 7.729 10.213 1.00 94.81 87 ARG A N 1
ATOM 653 C CA . ARG A 1 87 ? -21.178 8.277 11.523 1.00 94.81 87 ARG A CA 1
ATOM 654 C C . ARG A 1 87 ? -22.608 7.920 11.944 1.00 94.81 87 ARG A C 1
ATOM 656 O O . ARG A 1 87 ? -22.904 7.932 13.132 1.00 94.81 87 ARG A O 1
ATOM 663 N N . GLU A 1 88 ? -23.487 7.598 10.996 1.00 94.88 88 GLU A N 1
ATOM 664 C CA . GLU A 1 88 ? -24.844 7.113 11.254 1.00 94.88 88 GLU A CA 1
ATOM 665 C C . GLU A 1 88 ? -24.891 5.594 11.517 1.00 94.88 88 GLU A C 1
ATOM 667 O O . GLU A 1 88 ? -25.962 5.049 11.789 1.00 94.88 88 GLU A O 1
ATOM 672 N N . GLY A 1 89 ? -23.748 4.899 11.462 1.00 95.38 89 GLY A N 1
ATOM 673 C CA . GLY A 1 89 ? -23.654 3.450 11.648 1.00 95.38 89 GLY A CA 1
ATOM 674 C C . GLY A 1 89 ? -24.050 2.647 10.406 1.00 95.38 89 GLY A C 1
ATOM 675 O O . GLY A 1 89 ? -24.279 1.438 10.498 1.00 95.38 89 GLY A O 1
ATOM 676 N N . VAL A 1 90 ? -24.137 3.287 9.235 1.00 97.12 90 VAL A N 1
ATOM 677 C CA . VAL A 1 90 ? -24.537 2.635 7.986 1.00 97.12 90 VAL A CA 1
ATOM 678 C C . VAL A 1 90 ? -23.313 2.035 7.303 1.00 97.12 90 VAL A C 1
ATOM 680 O O . VAL A 1 90 ? -22.367 2.736 6.943 1.00 97.12 90 VAL A O 1
ATOM 683 N N . ALA A 1 91 ? -23.339 0.714 7.112 1.00 98.06 91 ALA A N 1
ATOM 684 C CA . ALA A 1 91 ? -22.306 -0.028 6.398 1.00 98.06 91 ALA A CA 1
ATOM 685 C C . ALA A 1 91 ? -22.542 0.019 4.878 1.00 98.06 91 ALA A C 1
ATOM 687 O O . ALA A 1 91 ? -23.639 -0.267 4.400 1.00 98.06 91 ALA A O 1
ATOM 688 N N . GLN A 1 92 ? -21.491 0.311 4.114 1.00 97.56 92 GLN A N 1
ATOM 689 C CA . GLN A 1 92 ? -21.520 0.377 2.651 1.00 97.56 92 GLN A CA 1
ATOM 690 C C . GLN A 1 92 ? -20.177 -0.038 2.033 1.00 97.56 92 GLN A C 1
ATOM 692 O O . GLN A 1 92 ? -19.133 0.056 2.675 1.00 97.56 92 GLN A O 1
ATOM 697 N N . LYS A 1 93 ? -20.199 -0.481 0.770 1.00 97.12 93 LYS A N 1
ATOM 698 C CA . LYS A 1 93 ? -18.999 -0.695 -0.055 1.00 97.12 93 LYS A CA 1
ATOM 699 C C . LYS A 1 93 ? -18.813 0.489 -0.991 1.00 97.12 93 LYS A C 1
ATOM 701 O O . LYS A 1 93 ? -19.751 0.852 -1.696 1.00 97.12 93 LYS A O 1
ATOM 706 N N . LEU A 1 94 ? -17.622 1.076 -0.988 1.00 96.25 94 LEU A N 1
ATOM 707 C CA . LEU A 1 94 ? -17.281 2.235 -1.805 1.00 96.25 94 LEU A CA 1
ATOM 708 C C . LEU A 1 94 ? -16.171 1.892 -2.785 1.00 96.25 94 LEU A C 1
ATOM 710 O O . LEU A 1 94 ? -15.121 1.411 -2.370 1.00 96.25 94 LEU A O 1
ATOM 714 N N . ASP A 1 95 ? -16.394 2.171 -4.066 1.00 93.81 95 ASP A N 1
ATOM 715 C CA . ASP A 1 95 ? -15.316 2.227 -5.051 1.00 93.81 95 ASP A CA 1
ATOM 716 C C . ASP A 1 95 ? -14.475 3.505 -4.884 1.00 93.81 95 ASP A C 1
ATOM 718 O O . ASP A 1 95 ? -14.738 4.335 -4.010 1.00 93.81 95 ASP A O 1
ATOM 722 N N . GLY A 1 96 ? -13.447 3.672 -5.720 1.00 88.31 96 GLY A N 1
ATOM 723 C CA . GLY A 1 96 ? -12.517 4.798 -5.618 1.00 88.31 96 GLY A CA 1
ATOM 724 C C . GLY A 1 96 ? -13.173 6.182 -5.702 1.00 88.31 96 GLY A C 1
ATOM 725 O O . GLY A 1 96 ? -12.740 7.092 -4.992 1.00 88.31 96 GLY A O 1
ATOM 726 N N . ASP A 1 97 ? -14.220 6.349 -6.513 1.00 91.69 97 ASP A N 1
ATOM 727 C CA . ASP A 1 97 ? -14.902 7.638 -6.673 1.00 91.69 97 ASP A CA 1
ATOM 728 C C . ASP A 1 97 ? -15.875 7.900 -5.526 1.00 91.69 97 ASP A C 1
ATOM 730 O O . ASP A 1 97 ? -15.856 8.979 -4.931 1.00 91.69 97 ASP A O 1
ATOM 734 N N . ALA A 1 98 ? -16.680 6.906 -5.145 1.00 94.75 98 ALA A N 1
ATOM 735 C CA . ALA A 1 98 ? -17.575 7.027 -4.000 1.00 94.75 98 ALA A CA 1
ATOM 736 C C . ALA A 1 98 ? -16.793 7.244 -2.692 1.00 94.75 98 ALA A C 1
ATOM 738 O O . ALA A 1 98 ? -17.218 8.016 -1.826 1.00 94.75 98 ALA A O 1
ATOM 739 N N . PHE A 1 99 ? -15.626 6.608 -2.557 1.00 94.69 99 PHE A N 1
ATOM 740 C CA . PHE A 1 99 ? -14.723 6.801 -1.427 1.00 94.69 99 PHE A CA 1
ATOM 741 C C . PHE A 1 99 ? -14.156 8.224 -1.399 1.00 94.69 99 PHE A C 1
ATOM 743 O O . PHE A 1 99 ? -14.179 8.863 -0.345 1.00 94.69 99 PHE A O 1
ATOM 750 N N . LEU A 1 100 ? -13.718 8.754 -2.547 1.00 93.31 100 LEU A N 1
ATOM 751 C CA . LEU A 1 100 ? -13.244 10.134 -2.671 1.00 93.31 100 LEU A CA 1
ATOM 752 C C . LEU A 1 100 ? -14.334 11.145 -2.318 1.00 93.31 100 LEU A C 1
ATOM 754 O O . LEU A 1 100 ? -14.087 12.055 -1.534 1.00 93.31 100 LEU A O 1
ATOM 758 N N . VAL A 1 101 ? -15.546 10.973 -2.848 1.00 93.31 101 VAL A N 1
ATOM 759 C CA . VAL A 1 101 ? -16.674 11.867 -2.551 1.00 93.31 101 VAL A CA 1
ATOM 760 C C . VAL A 1 101 ? -17.000 11.863 -1.057 1.00 93.31 101 VAL A C 1
ATOM 762 O O . VAL A 1 101 ? -17.281 12.918 -0.493 1.00 93.31 101 VAL A O 1
ATOM 765 N N . LYS A 1 102 ? -16.944 10.698 -0.398 1.00 92.31 102 LYS A N 1
ATOM 766 C CA . LYS A 1 102 ? -17.322 10.587 1.016 1.00 92.31 102 LYS A CA 1
ATOM 767 C C . LYS A 1 102 ? -16.225 11.018 1.987 1.00 92.31 102 LYS A C 1
ATOM 769 O O . LYS A 1 102 ? -16.539 11.550 3.048 1.00 92.31 102 LYS A O 1
ATOM 774 N N . THR A 1 103 ? -14.960 10.767 1.658 1.00 90.75 103 THR A N 1
ATOM 775 C CA . THR A 1 103 ? -13.831 10.998 2.578 1.00 90.75 103 THR A CA 1
ATOM 776 C C . THR A 1 103 ? -12.981 12.213 2.216 1.00 90.75 103 THR A C 1
ATOM 778 O O . THR A 1 103 ? -12.204 12.671 3.048 1.00 90.75 103 THR A O 1
ATOM 781 N N . GLY A 1 104 ? -13.099 12.732 0.991 1.00 91.06 104 GLY A N 1
ATOM 782 C CA . GLY A 1 104 ? -12.194 13.741 0.439 1.00 91.06 104 GLY A CA 1
ATOM 783 C C . GLY A 1 104 ? -10.806 13.199 0.081 1.00 91.06 104 GLY A C 1
ATOM 784 O O . GLY A 1 104 ? -9.928 13.980 -0.278 1.00 91.06 104 GLY A O 1
ATOM 785 N N . VAL A 1 105 ? -10.594 11.880 0.171 1.00 91.44 105 VAL A N 1
ATOM 786 C CA . VAL A 1 105 ? -9.294 11.235 -0.030 1.00 91.44 105 VAL A CA 1
ATOM 787 C C . VAL A 1 105 ? -9.393 10.159 -1.103 1.00 91.44 105 VAL A C 1
ATOM 789 O O . VAL A 1 105 ? -10.374 9.424 -1.167 1.00 91.44 105 VAL A O 1
ATOM 792 N N . ARG A 1 106 ? -8.367 10.023 -1.947 1.00 92.81 106 ARG A N 1
ATOM 793 C CA . ARG A 1 106 ? -8.302 8.930 -2.919 1.00 92.81 106 ARG A CA 1
ATOM 794 C C . ARG A 1 106 ? -7.722 7.677 -2.267 1.00 92.81 106 ARG A C 1
ATOM 796 O O . ARG A 1 106 ? -6.621 7.707 -1.719 1.00 92.81 106 ARG A O 1
ATOM 803 N N . TYR A 1 107 ? -8.447 6.567 -2.358 1.00 93.81 107 TYR A N 1
ATOM 804 C CA . TYR A 1 107 ? -7.933 5.277 -1.910 1.00 93.81 107 TYR A CA 1
ATOM 805 C C . TYR A 1 107 ? -6.860 4.755 -2.875 1.00 93.81 107 TYR A C 1
ATOM 807 O O . TYR A 1 107 ? -7.064 4.766 -4.090 1.00 93.81 107 TYR A O 1
ATOM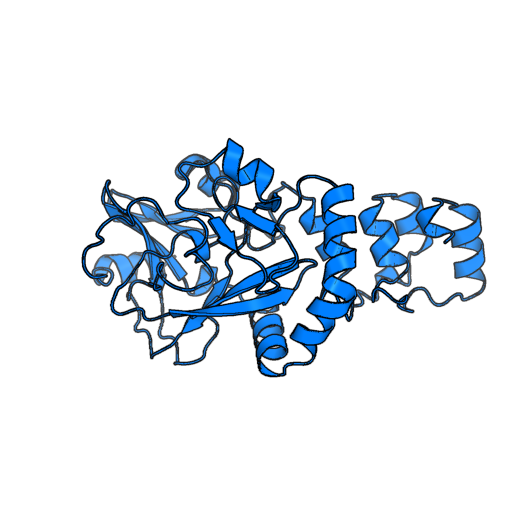 815 N N . THR A 1 108 ? -5.724 4.300 -2.347 1.00 92.69 108 THR A N 1
ATOM 816 C CA . THR A 1 108 ? -4.674 3.627 -3.127 1.00 92.69 108 THR A CA 1
ATOM 817 C C . THR A 1 108 ? -3.899 2.647 -2.259 1.00 92.69 108 THR A C 1
ATOM 819 O O . THR A 1 108 ? -3.623 2.925 -1.092 1.00 92.69 108 THR A O 1
ATOM 822 N N . ARG A 1 109 ? -3.496 1.520 -2.847 1.00 91.38 109 ARG A N 1
ATOM 823 C CA . ARG A 1 109 ? -2.538 0.576 -2.253 1.00 91.38 109 ARG A CA 1
ATOM 824 C C . ARG A 1 109 ? -1.123 0.750 -2.789 1.00 91.38 109 ARG A C 1
ATOM 826 O O . ARG A 1 109 ? -0.200 0.163 -2.235 1.00 91.38 109 ARG A O 1
ATOM 833 N N . THR A 1 110 ? -0.950 1.529 -3.854 1.00 91.00 110 THR A N 1
ATOM 834 C CA . THR A 1 110 ? 0.348 1.788 -4.488 1.00 91.00 110 THR A CA 1
ATOM 835 C C . THR A 1 110 ? 0.858 3.159 -4.064 1.00 91.00 110 THR A C 1
ATOM 837 O O . THR A 1 110 ? 0.105 4.135 -4.056 1.00 91.00 110 THR A O 1
ATOM 840 N N . CYS A 1 111 ? 2.138 3.226 -3.696 1.00 92.06 111 CYS A N 1
ATOM 841 C CA . CYS A 1 111 ? 2.823 4.492 -3.471 1.00 92.06 111 CYS A CA 1
ATOM 842 C C . CYS A 1 111 ? 2.925 5.270 -4.786 1.00 92.06 111 CYS A C 1
ATOM 844 O O . CYS A 1 111 ? 3.337 4.719 -5.804 1.00 92.06 111 CYS A O 1
ATOM 846 N N . LEU A 1 112 ? 2.553 6.545 -4.746 1.00 92.50 112 LEU A N 1
ATOM 847 C CA . LEU A 1 112 ? 2.516 7.416 -5.914 1.00 92.50 112 LEU A CA 1
ATOM 848 C C . LEU A 1 112 ? 3.699 8.382 -5.908 1.00 92.50 112 LEU A C 1
ATOM 850 O O . LEU A 1 112 ? 4.163 8.790 -4.845 1.00 92.50 112 LEU A O 1
ATOM 854 N N . PHE A 1 113 ? 4.146 8.797 -7.085 1.00 89.75 113 PHE A N 1
ATOM 855 C CA . PHE A 1 113 ? 5.215 9.773 -7.280 1.00 89.75 113 PHE A CA 1
ATOM 856 C C . PHE A 1 113 ? 4.669 10.994 -8.022 1.00 89.75 113 PHE A C 1
ATOM 858 O O . PHE A 1 113 ? 3.792 10.871 -8.873 1.00 89.75 113 PHE A O 1
ATOM 865 N N . THR A 1 114 ? 5.169 12.191 -7.701 1.00 86.19 114 THR A N 1
ATOM 866 C CA . THR A 1 114 ? 4.669 13.439 -8.310 1.00 86.19 114 THR A CA 1
ATOM 867 C C . THR A 1 114 ? 5.028 13.585 -9.781 1.00 86.19 114 THR A C 1
ATOM 869 O O . THR A 1 114 ? 4.315 14.264 -10.515 1.00 86.19 114 THR A O 1
ATOM 872 N N . ASP A 1 115 ? 6.146 12.993 -10.192 1.00 83.31 115 ASP A N 1
ATOM 873 C CA . ASP A 1 115 ? 6.704 13.119 -11.529 1.00 83.31 115 ASP A CA 1
ATOM 874 C C . ASP A 1 115 ? 7.726 12.002 -11.806 1.00 83.31 115 ASP A C 1
ATOM 876 O O . ASP A 1 115 ? 8.235 11.343 -10.892 1.00 83.31 115 ASP A O 1
ATOM 880 N N . GLU A 1 116 ? 8.025 11.806 -13.091 1.00 78.75 116 GLU A N 1
ATOM 881 C CA . GLU A 1 116 ? 8.977 10.803 -13.588 1.00 78.75 116 GLU A CA 1
ATOM 882 C C . GLU A 1 116 ? 10.393 11.013 -13.041 1.00 78.75 116 GLU A C 1
ATOM 884 O O . GLU A 1 116 ? 11.121 10.044 -12.814 1.00 78.75 116 GLU A O 1
ATOM 889 N N . TYR A 1 117 ? 10.794 12.267 -12.799 1.00 80.12 117 TYR A N 1
ATOM 890 C CA . TYR A 1 117 ? 12.112 12.572 -12.248 1.00 80.12 117 TYR A CA 1
ATOM 891 C C . TYR A 1 117 ? 12.236 12.036 -10.823 1.00 80.12 117 TYR A C 1
ATOM 893 O O . TYR A 1 117 ? 13.203 11.338 -10.517 1.00 80.12 117 TYR A O 1
ATOM 901 N N . LEU A 1 118 ? 11.246 12.305 -9.970 1.00 81.31 118 LEU A N 1
ATOM 902 C CA . LEU A 1 118 ? 11.210 11.801 -8.606 1.00 81.31 118 LEU A CA 1
ATOM 903 C C . LEU A 1 118 ? 11.180 10.274 -8.588 1.00 81.31 118 LEU A C 1
ATOM 905 O O . LEU A 1 118 ? 11.930 9.675 -7.823 1.00 81.31 118 LEU A O 1
ATOM 909 N N . GLN A 1 119 ? 10.367 9.645 -9.439 1.00 84.00 119 GLN A N 1
ATOM 910 C CA . GLN A 1 119 ? 10.326 8.187 -9.528 1.00 84.00 119 GLN A CA 1
ATOM 911 C C . GLN A 1 119 ? 11.670 7.602 -9.980 1.00 84.00 119 GLN A C 1
ATOM 913 O O . GLN A 1 119 ? 12.137 6.633 -9.391 1.00 84.00 119 GLN A O 1
ATOM 918 N N . THR A 1 120 ? 12.323 8.199 -10.979 1.00 77.88 120 THR A N 1
ATOM 919 C CA . THR A 1 120 ? 13.630 7.740 -11.480 1.00 77.88 120 THR A CA 1
ATOM 920 C C . THR A 1 120 ? 14.730 7.932 -10.436 1.00 77.88 120 THR A C 1
ATOM 922 O O . THR A 1 120 ? 15.548 7.043 -10.208 1.00 77.88 120 THR A O 1
ATOM 925 N N . PHE A 1 121 ? 14.746 9.085 -9.764 1.00 79.62 121 PHE A N 1
ATOM 926 C CA . PHE A 1 121 ? 15.681 9.349 -8.677 1.00 79.62 121 PHE A CA 1
ATOM 927 C C . PHE A 1 121 ? 15.468 8.365 -7.524 1.00 79.62 121 PHE A C 1
ATOM 929 O O . PHE A 1 121 ? 16.424 7.772 -7.030 1.00 79.62 121 PHE A O 1
ATOM 936 N N . TYR A 1 122 ? 14.214 8.130 -7.142 1.00 79.75 122 TYR A N 1
ATOM 937 C CA . TYR A 1 122 ? 13.860 7.166 -6.108 1.00 79.75 122 TYR A CA 1
ATOM 938 C C . TYR A 1 122 ? 14.232 5.729 -6.501 1.00 79.75 122 TYR A C 1
ATOM 940 O O . TYR A 1 122 ? 14.784 4.994 -5.689 1.00 79.75 122 TYR A O 1
ATOM 948 N N . SER A 1 123 ? 14.003 5.354 -7.760 1.00 78.12 123 SER A N 1
ATOM 949 C CA . SER A 1 123 ? 14.406 4.072 -8.342 1.00 78.12 123 SER A CA 1
ATOM 950 C C . SER A 1 123 ? 15.910 3.828 -8.176 1.00 78.12 123 SER A C 1
ATOM 952 O O . SER A 1 123 ? 16.301 2.789 -7.658 1.00 78.12 123 SER A O 1
ATOM 954 N N . SER A 1 124 ? 16.754 4.828 -8.451 1.00 77.69 124 SER A N 1
ATOM 955 C CA . SER A 1 124 ? 18.207 4.694 -8.243 1.00 77.69 124 SER A CA 1
ATOM 956 C C . SER A 1 124 ? 18.631 4.481 -6.783 1.00 77.69 124 SER A C 1
ATOM 958 O O . SER A 1 124 ? 19.722 3.984 -6.522 1.00 77.69 124 SER A O 1
ATOM 960 N N . ILE A 1 125 ? 17.783 4.846 -5.817 1.00 76.00 125 ILE A N 1
ATOM 961 C CA . ILE A 1 125 ? 18.036 4.600 -4.389 1.00 76.00 125 ILE A CA 1
ATOM 962 C C . ILE A 1 125 ? 17.680 3.155 -4.018 1.00 76.00 125 ILE A C 1
ATOM 964 O O . ILE A 1 125 ? 18.295 2.582 -3.118 1.00 76.00 125 ILE A O 1
ATOM 968 N N . LEU A 1 126 ? 16.701 2.556 -4.703 1.00 78.44 126 LEU A N 1
ATOM 969 C CA . LEU A 1 126 ? 16.292 1.172 -4.467 1.00 78.44 126 LEU A CA 1
ATOM 970 C C . LEU A 1 126 ? 17.311 0.144 -4.971 1.00 78.44 126 LEU A C 1
ATOM 972 O O . LEU A 1 126 ? 17.220 -1.008 -4.559 1.00 78.44 126 LEU A O 1
ATOM 976 N N . ASP A 1 127 ? 18.285 0.532 -5.795 1.00 76.12 127 ASP A N 1
ATOM 977 C CA . ASP A 1 127 ? 19.290 -0.391 -6.335 1.00 76.12 127 ASP A CA 1
ATOM 978 C C . ASP A 1 127 ? 20.020 -1.169 -5.223 1.00 76.12 127 ASP A C 1
ATOM 980 O O . ASP A 1 127 ? 19.986 -2.399 -5.201 1.00 76.12 127 ASP A O 1
ATOM 984 N N . ASP A 1 128 ? 20.620 -0.472 -4.254 1.00 79.12 128 ASP A N 1
ATOM 985 C CA . ASP A 1 128 ? 21.346 -1.118 -3.149 1.00 79.12 128 ASP A CA 1
ATOM 986 C C . ASP A 1 128 ? 20.403 -1.508 -1.999 1.00 79.12 128 ASP A C 1
ATOM 988 O O . ASP A 1 128 ? 20.440 -2.625 -1.473 1.00 79.12 128 ASP A O 1
ATOM 992 N N . GLU A 1 129 ? 19.529 -0.583 -1.601 1.00 78.38 129 GLU A N 1
ATOM 993 C CA . GLU A 1 129 ? 18.684 -0.733 -0.412 1.00 78.38 129 GLU A CA 1
ATOM 994 C C . GLU A 1 129 ? 17.510 -1.687 -0.651 1.00 78.38 129 GLU A C 1
ATOM 996 O O . GLU A 1 129 ? 17.136 -2.470 0.226 1.00 78.38 129 GLU A O 1
ATOM 1001 N N . GLY A 1 130 ? 16.932 -1.658 -1.853 1.00 79.31 130 GLY A N 1
ATOM 1002 C CA . GLY A 1 130 ? 15.872 -2.580 -2.240 1.00 79.31 130 GLY A CA 1
ATOM 1003 C C . GLY A 1 130 ? 16.386 -4.006 -2.354 1.00 79.31 130 GLY A C 1
ATOM 1004 O O . GLY A 1 130 ? 15.740 -4.921 -1.844 1.00 79.31 130 GLY A O 1
ATOM 1005 N N . MET A 1 131 ? 17.594 -4.196 -2.888 1.00 83.00 131 MET A N 1
ATOM 1006 C CA . MET A 1 131 ? 18.266 -5.499 -2.875 1.00 83.00 131 MET A CA 1
ATOM 1007 C C . MET A 1 131 ? 18.545 -5.991 -1.458 1.00 83.00 131 MET A C 1
ATOM 1009 O O . MET A 1 131 ? 18.295 -7.160 -1.163 1.00 83.00 131 MET A O 1
ATOM 1013 N N . ALA A 1 132 ? 19.020 -5.119 -0.565 1.00 85.00 132 ALA A N 1
ATOM 1014 C CA . ALA A 1 132 ? 19.259 -5.476 0.831 1.00 85.00 132 ALA A CA 1
ATOM 1015 C C . ALA A 1 132 ? 17.965 -5.904 1.542 1.00 85.00 132 ALA A C 1
ATOM 1017 O O . ALA A 1 132 ? 17.948 -6.930 2.225 1.00 85.00 132 ALA A O 1
ATOM 1018 N N . LEU A 1 133 ? 16.863 -5.174 1.331 1.00 85.75 133 LEU A N 1
ATOM 1019 C CA . LEU A 1 133 ? 15.549 -5.559 1.845 1.00 85.75 133 LEU A CA 1
ATOM 1020 C C . LEU A 1 133 ? 15.084 -6.887 1.242 1.00 85.75 133 LEU A C 1
ATOM 1022 O O . LEU A 1 133 ? 14.687 -7.777 1.979 1.00 85.75 133 LEU A O 1
ATOM 1026 N N . LEU A 1 134 ? 15.167 -7.074 -0.075 1.00 88.56 134 LEU A N 1
ATOM 1027 C CA . LEU A 1 134 ? 14.710 -8.303 -0.733 1.00 88.56 134 LEU A CA 1
ATOM 1028 C C . LEU A 1 134 ? 15.606 -9.518 -0.446 1.00 88.56 134 LEU A C 1
ATOM 1030 O O . LEU A 1 134 ? 15.164 -10.658 -0.633 1.00 88.56 134 LEU A O 1
ATOM 1034 N N . ALA A 1 135 ? 16.841 -9.316 0.020 1.00 91.44 135 ALA A N 1
ATOM 1035 C CA . ALA A 1 135 ? 17.722 -10.375 0.503 1.00 91.44 135 ALA A CA 1
ATOM 1036 C C . ALA A 1 135 ? 17.254 -10.964 1.845 1.00 91.44 135 ALA A C 1
ATOM 1038 O O . ALA A 1 135 ? 17.472 -12.154 2.084 1.00 91.44 135 ALA A O 1
ATOM 1039 N N . ASP A 1 136 ? 16.579 -10.174 2.684 1.00 92.88 136 ASP A N 1
ATOM 1040 C CA . ASP A 1 136 ? 15.987 -10.641 3.936 1.00 92.88 136 ASP A CA 1
ATOM 1041 C C . ASP A 1 136 ? 14.743 -11.518 3.648 1.00 92.88 136 ASP A C 1
ATOM 1043 O O . ASP A 1 136 ? 13.769 -11.049 3.040 1.00 92.88 136 ASP A O 1
ATOM 1047 N N . PRO A 1 137 ? 14.731 -12.800 4.077 1.00 95.94 137 PRO A N 1
ATOM 1048 C CA . PRO A 1 137 ? 13.615 -13.711 3.830 1.00 95.94 137 PRO A CA 1
ATOM 1049 C C . PRO A 1 137 ? 12.273 -13.208 4.367 1.00 95.94 137 PRO A C 1
ATOM 1051 O O . PRO A 1 137 ? 11.250 -13.408 3.712 1.00 95.94 137 PRO A O 1
ATOM 1054 N N . ARG A 1 138 ? 12.268 -12.530 5.523 1.00 94.50 138 ARG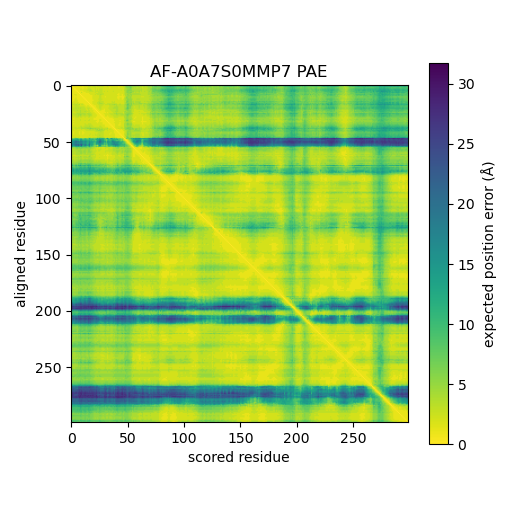 A N 1
ATOM 1055 C CA . ARG A 1 138 ? 11.052 -11.987 6.139 1.00 94.50 138 ARG A CA 1
ATOM 1056 C C . ARG A 1 138 ? 10.480 -10.863 5.291 1.00 94.50 138 ARG A C 1
ATOM 1058 O O . ARG A 1 138 ? 9.279 -10.824 5.037 1.00 94.50 138 ARG A O 1
ATOM 1065 N N . LYS A 1 139 ? 11.336 -9.960 4.814 1.00 94.06 139 LYS A N 1
ATOM 1066 C CA . LYS A 1 139 ? 10.904 -8.848 3.960 1.00 94.06 139 LYS A CA 1
ATOM 1067 C C . LYS A 1 139 ? 10.396 -9.353 2.618 1.00 94.06 139 LYS A C 1
ATOM 1069 O O . LYS A 1 139 ? 9.355 -8.897 2.159 1.00 94.06 139 LYS A O 1
ATOM 1074 N N . ARG A 1 140 ? 11.073 -10.343 2.030 1.00 94.38 140 ARG A N 1
ATOM 1075 C CA . ARG A 1 140 ? 10.630 -11.002 0.795 1.00 94.38 140 ARG A CA 1
ATOM 1076 C C . ARG A 1 140 ? 9.267 -11.675 0.959 1.00 94.38 140 ARG A C 1
ATOM 1078 O O . ARG A 1 140 ? 8.412 -11.533 0.087 1.00 94.38 140 ARG A O 1
ATOM 1085 N N . GLU A 1 141 ? 9.054 -12.377 2.070 1.00 96.44 141 GLU A N 1
ATOM 1086 C CA . GLU A 1 141 ? 7.765 -12.986 2.405 1.00 96.44 141 GLU A CA 1
ATOM 1087 C C . GLU A 1 141 ? 6.665 -11.922 2.524 1.00 96.44 141 GLU A C 1
ATOM 1089 O O . GLU A 1 141 ? 5.625 -12.039 1.877 1.00 96.44 141 GLU A O 1
ATOM 1094 N N . LEU A 1 142 ? 6.904 -10.849 3.282 1.00 96.81 142 LEU A N 1
ATOM 1095 C CA . LEU A 1 142 ? 5.943 -9.756 3.444 1.00 96.81 142 LEU A CA 1
ATOM 1096 C C . LEU A 1 142 ? 5.644 -9.036 2.123 1.00 96.81 142 LEU A C 1
ATOM 1098 O O . LEU A 1 142 ? 4.488 -8.723 1.845 1.00 96.81 142 LEU A O 1
ATOM 1102 N N . SER A 1 143 ? 6.654 -8.820 1.278 1.00 95.44 143 SER A N 1
ATOM 1103 C CA . SER A 1 143 ? 6.477 -8.299 -0.079 1.00 95.44 143 SER A CA 1
ATOM 1104 C C . SER A 1 143 ? 5.562 -9.194 -0.915 1.00 95.44 143 SER A C 1
ATOM 1106 O O . SER A 1 143 ? 4.678 -8.691 -1.609 1.00 95.44 143 SER A O 1
ATOM 1108 N N . ALA A 1 144 ? 5.738 -10.517 -0.847 1.00 95.69 144 ALA A N 1
ATOM 1109 C CA . ALA A 1 144 ? 4.877 -11.466 -1.546 1.00 95.69 144 ALA A CA 1
ATOM 1110 C C . ALA A 1 144 ? 3.442 -11.452 -0.990 1.00 95.69 144 ALA A C 1
ATOM 1112 O O . ALA A 1 144 ? 2.486 -11.419 -1.765 1.00 95.69 144 ALA A O 1
ATOM 1113 N N . GLN A 1 145 ? 3.287 -11.402 0.338 1.00 96.88 145 GLN A N 1
ATOM 1114 C CA . GLN A 1 145 ? 1.984 -11.304 1.000 1.00 96.88 145 GLN A CA 1
ATOM 1115 C C . GLN A 1 145 ? 1.249 -10.014 0.616 1.00 96.88 145 GLN A C 1
ATOM 1117 O O . GLN A 1 145 ? 0.075 -10.079 0.267 1.00 96.88 145 GLN A O 1
ATOM 1122 N N . TYR A 1 146 ? 1.927 -8.864 0.594 1.00 96.19 146 TYR A N 1
ATOM 1123 C CA . TYR A 1 146 ? 1.356 -7.598 0.123 1.00 96.19 146 TYR A CA 1
ATOM 1124 C C . TYR A 1 146 ? 0.895 -7.678 -1.341 1.00 96.19 146 TYR A C 1
ATOM 1126 O O . TYR A 1 146 ? -0.217 -7.263 -1.661 1.00 96.19 146 TYR A O 1
ATOM 1134 N N . ARG A 1 147 ? 1.719 -8.247 -2.234 1.00 93.69 147 ARG A N 1
ATOM 1135 C CA . ARG A 1 147 ? 1.368 -8.392 -3.659 1.00 93.69 147 ARG A CA 1
ATOM 1136 C C . ARG A 1 147 ? 0.142 -9.284 -3.870 1.00 93.69 147 ARG A C 1
ATOM 1138 O O . ARG A 1 147 ? -0.644 -9.019 -4.773 1.00 93.69 147 ARG A O 1
ATOM 1145 N N . ALA A 1 148 ? -0.007 -10.329 -3.057 1.00 94.19 148 ALA A N 1
ATOM 1146 C CA . ALA A 1 148 ? -1.105 -11.288 -3.155 1.00 94.19 148 ALA A CA 1
ATOM 1147 C C . ALA A 1 148 ? -2.353 -10.890 -2.349 1.00 94.19 148 ALA A C 1
ATOM 1149 O O . ALA A 1 148 ? -3.407 -11.504 -2.518 1.00 94.19 148 ALA A O 1
ATOM 1150 N N . SER A 1 149 ? -2.253 -9.915 -1.444 1.00 94.06 149 SER A N 1
ATOM 1151 C CA . SER A 1 149 ? -3.334 -9.626 -0.508 1.00 94.06 149 SER A CA 1
ATOM 1152 C C . SER A 1 149 ? -4.488 -8.868 -1.158 1.00 94.06 149 SER A C 1
ATOM 1154 O O . SER A 1 149 ? -4.307 -8.040 -2.051 1.00 94.06 149 SER A O 1
ATOM 1156 N N . GLN A 1 150 ? -5.686 -9.127 -0.640 1.00 92.44 150 GLN A N 1
ATOM 1157 C CA . GLN A 1 150 ? -6.884 -8.305 -0.798 1.00 92.44 150 GLN A CA 1
ATOM 1158 C C . GLN A 1 150 ? -7.247 -7.837 0.614 1.00 92.44 150 GLN A C 1
ATOM 1160 O O . GLN A 1 150 ? -7.770 -8.594 1.434 1.00 92.44 150 GLN A O 1
ATOM 1165 N N . GLU A 1 151 ? -6.785 -6.640 0.970 1.00 95.50 151 GLU A N 1
ATOM 1166 C CA . GLU A 1 151 ? -6.888 -6.106 2.336 1.00 95.50 151 GLU A CA 1
ATOM 1167 C C . GLU A 1 151 ? -8.347 -5.785 2.675 1.00 95.50 151 GLU A C 1
ATOM 1169 O O . GLU A 1 151 ? -8.814 -6.032 3.783 1.00 95.50 151 GLU A O 1
ATOM 1174 N N . GLU A 1 152 ? -9.090 -5.314 1.681 1.00 95.81 152 GLU A N 1
ATOM 1175 C CA . GLU A 1 152 ? -10.468 -4.839 1.764 1.00 95.81 152 GLU A CA 1
ATOM 1176 C C . GLU A 1 152 ? -11.470 -5.943 2.073 1.00 95.81 152 GLU A C 1
ATOM 1178 O O . GLU A 1 152 ? -12.547 -5.669 2.600 1.00 95.81 152 GLU A O 1
ATOM 1183 N N . ASP A 1 153 ? -11.111 -7.191 1.779 1.00 95.50 153 ASP A N 1
ATOM 1184 C CA . ASP A 1 153 ? -11.907 -8.365 2.124 1.00 95.50 153 ASP A CA 1
ATOM 1185 C C . ASP A 1 153 ? -11.862 -8.699 3.607 1.00 95.50 153 ASP A C 1
ATOM 1187 O O . ASP A 1 153 ? -12.797 -9.297 4.138 1.00 95.50 153 ASP A O 1
ATOM 1191 N N . ARG A 1 154 ? -10.788 -8.294 4.284 1.00 97.19 154 ARG A N 1
ATOM 1192 C CA . ARG A 1 154 ? -10.541 -8.623 5.688 1.00 97.19 154 ARG A CA 1
ATOM 1193 C C . ARG A 1 154 ? -10.649 -7.414 6.601 1.00 97.19 154 ARG A C 1
ATOM 1195 O O . ARG A 1 154 ? -10.713 -7.601 7.811 1.00 97.19 154 ARG A O 1
ATOM 1202 N N . LEU A 1 155 ? -10.676 -6.203 6.051 1.00 98.56 155 LEU A N 1
ATOM 1203 C CA . LEU A 1 155 ? -10.654 -4.956 6.804 1.00 98.56 155 LEU A CA 1
ATOM 1204 C C . LEU A 1 155 ? -11.824 -4.049 6.430 1.00 98.56 155 LEU A C 1
ATOM 1206 O O . LEU A 1 155 ? -12.322 -4.056 5.304 1.00 98.56 155 LEU A O 1
ATOM 1210 N N . ALA A 1 156 ? -12.230 -3.219 7.383 1.00 98.50 156 ALA A N 1
ATOM 1211 C CA . ALA A 1 156 ? -13.190 -2.150 7.159 1.00 98.50 156 ALA A CA 1
ATOM 1212 C C . ALA A 1 156 ? -12.763 -0.869 7.869 1.00 98.50 156 ALA A C 1
ATOM 1214 O O . ALA A 1 156 ? -12.067 -0.904 8.886 1.00 98.50 156 ALA A O 1
ATOM 1215 N N . LEU A 1 157 ? -13.232 0.261 7.346 1.00 98.44 157 LEU A N 1
ATOM 1216 C CA . LEU A 1 157 ? -13.224 1.522 8.074 1.00 98.44 157 LEU A CA 1
ATOM 1217 C C . LEU A 1 157 ? -14.533 1.674 8.841 1.00 98.44 157 LEU A C 1
ATOM 1219 O O . LEU A 1 157 ? -15.602 1.411 8.293 1.00 98.44 157 LEU A O 1
ATOM 1223 N N . ALA A 1 158 ? -14.469 2.161 10.073 1.00 98.06 158 ALA A N 1
ATOM 1224 C CA . ALA A 1 158 ? -15.655 2.629 10.779 1.00 98.06 158 ALA A CA 1
ATOM 1225 C C . ALA A 1 158 ? -15.377 3.960 11.470 1.00 98.06 158 ALA A C 1
ATOM 1227 O O . ALA A 1 158 ? -14.294 4.166 12.024 1.00 98.06 158 ALA A O 1
ATOM 1228 N N . TYR A 1 159 ? -16.347 4.866 11.393 1.00 96.31 159 TYR A N 1
ATOM 1229 C CA . TYR A 1 159 ? -16.307 6.137 12.100 1.00 96.31 159 TYR A CA 1
ATOM 1230 C C . TYR A 1 159 ? -16.396 5.902 13.616 1.00 96.31 159 TYR A C 1
ATOM 1232 O O . TYR A 1 159 ? -17.188 5.080 14.077 1.00 96.31 159 TYR A O 1
ATOM 1240 N N . ILE A 1 160 ? -15.575 6.618 14.382 1.00 94.19 160 ILE A N 1
ATOM 1241 C CA . ILE A 1 160 ? -15.458 6.486 15.839 1.00 94.19 160 ILE A CA 1
ATOM 1242 C C . ILE A 1 160 ? -16.042 7.722 16.522 1.00 94.19 160 ILE A C 1
ATOM 1244 O O . ILE A 1 160 ? -16.960 7.603 17.330 1.00 94.19 160 ILE A O 1
ATOM 1248 N N . SER A 1 161 ? -15.501 8.903 16.214 1.00 91.44 161 SER A N 1
ATOM 1249 C CA . SER A 1 161 ? -15.919 10.188 16.785 1.00 91.44 161 SER A CA 1
ATOM 1250 C C . SER A 1 161 ? -15.389 11.358 15.951 1.00 91.44 161 SER A C 1
ATOM 1252 O O . SER A 1 161 ? -14.590 11.152 15.039 1.00 91.44 161 SER A O 1
ATOM 1254 N N . GLU A 1 162 ? -15.793 12.589 16.269 1.00 87.69 162 GLU A N 1
ATOM 1255 C CA . GLU A 1 162 ? -15.290 13.796 15.595 1.00 87.69 162 GLU A CA 1
ATOM 1256 C C . GLU A 1 162 ? -13.797 14.028 15.878 1.00 87.69 162 GLU A C 1
ATOM 1258 O O . GLU A 1 162 ? -13.064 14.528 15.029 1.00 87.69 162 GLU A O 1
ATOM 1263 N N . GLU A 1 163 ? -13.326 13.637 17.063 1.00 83.62 163 GLU A N 1
ATOM 1264 C CA . GLU A 1 163 ? -11.939 13.824 17.494 1.00 83.62 163 GLU A CA 1
ATOM 1265 C C . GLU A 1 163 ? -10.980 12.834 16.827 1.00 83.62 163 GLU A C 1
ATOM 1267 O O . GLU A 1 163 ? -9.839 13.187 16.531 1.00 83.62 163 GLU A O 1
ATOM 1272 N N . VAL A 1 164 ? -11.426 11.592 16.613 1.00 86.25 164 VAL A N 1
ATOM 1273 C CA . VAL A 1 164 ? -10.591 10.513 16.056 1.00 86.25 164 VAL A CA 1
ATOM 1274 C C . VAL A 1 164 ? -10.829 10.331 14.554 1.00 86.25 164 VAL A C 1
ATOM 1276 O O . VAL A 1 164 ? -9.921 9.973 13.810 1.00 86.25 164 VAL A O 1
ATOM 1279 N N . GLY A 1 165 ? -12.048 10.583 14.084 1.00 91.69 165 GLY A N 1
ATOM 1280 C CA . GLY A 1 165 ? -12.478 10.262 12.731 1.00 91.69 165 GLY A CA 1
ATOM 1281 C C . GLY A 1 165 ? -12.705 8.761 12.552 1.00 91.69 165 GLY A C 1
ATOM 1282 O O . GLY A 1 165 ? -13.453 8.136 13.303 1.00 91.69 165 GLY A O 1
ATOM 1283 N N . TYR A 1 166 ? -12.084 8.182 11.526 1.00 95.00 166 TYR A N 1
ATOM 1284 C CA . TYR A 1 166 ? -12.209 6.760 11.197 1.00 95.00 166 TYR A CA 1
ATOM 1285 C C . TYR A 1 166 ? -11.105 5.929 11.855 1.00 95.00 166 TYR A C 1
ATOM 1287 O O . TYR A 1 166 ? -9.988 6.399 12.048 1.00 95.00 166 TYR A O 1
ATOM 1295 N N . GLY A 1 167 ? -11.402 4.663 12.134 1.00 96.12 167 GLY A N 1
ATOM 1296 C CA . GLY A 1 167 ? -10.393 3.647 12.429 1.00 96.12 167 GLY A CA 1
ATOM 1297 C C . GLY A 1 167 ? -10.520 2.442 11.517 1.00 96.12 167 GLY A C 1
ATOM 1298 O O . GLY A 1 167 ? -11.540 2.259 10.851 1.00 96.12 167 GLY A O 1
ATOM 1299 N N . VAL A 1 168 ? -9.484 1.607 11.522 1.00 98.50 168 VAL A N 1
ATOM 1300 C CA . VAL A 1 168 ? -9.471 0.330 10.802 1.00 98.50 168 VAL A CA 1
ATOM 1301 C C . VAL A 1 168 ? -9.838 -0.799 11.750 1.00 98.50 168 VAL A C 1
ATOM 1303 O O . VAL A 1 168 ? -9.341 -0.855 12.874 1.00 98.50 168 VAL A O 1
ATOM 1306 N N . PHE A 1 169 ? -10.677 -1.714 11.284 1.00 98.69 169 PHE A N 1
ATOM 1307 C CA . PHE A 1 169 ? -11.149 -2.855 12.056 1.00 98.69 169 PHE A CA 1
ATOM 1308 C C . PHE A 1 169 ? -10.967 -4.147 11.275 1.00 98.69 169 PHE A C 1
ATOM 1310 O O . PHE A 1 169 ? -11.168 -4.176 10.057 1.00 98.69 169 PHE A O 1
ATOM 1317 N N . SER A 1 170 ? -10.617 -5.218 11.986 1.00 98.44 170 SER A N 1
ATOM 1318 C CA . SER A 1 170 ? -10.563 -6.555 11.403 1.00 98.44 170 SER A CA 1
ATOM 1319 C C . SER A 1 170 ? -11.969 -7.133 11.254 1.00 98.44 170 SER A C 1
ATOM 1321 O O . SER A 1 170 ? -12.768 -7.088 12.185 1.00 98.44 170 SER A O 1
ATOM 1323 N N . LEU A 1 171 ? -12.287 -7.713 10.100 1.00 98.44 171 LEU A N 1
ATOM 1324 C CA . LEU A 1 171 ? -13.546 -8.427 9.853 1.00 98.44 171 LEU A CA 1
ATOM 1325 C C . LEU A 1 171 ? -13.451 -9.920 10.187 1.00 98.44 171 LEU A C 1
ATOM 1327 O O . LEU A 1 171 ? -14.470 -10.607 10.204 1.00 98.44 171 LEU A O 1
ATOM 1331 N N . GLY A 1 172 ? -12.249 -10.419 10.466 1.00 97.06 172 GLY A N 1
ATOM 1332 C CA . GLY A 1 172 ? -11.980 -11.809 10.820 1.00 97.06 172 GLY A CA 1
ATOM 1333 C C . GLY A 1 172 ? -10.856 -11.927 11.843 1.00 97.06 172 GLY A C 1
ATOM 1334 O O . GLY A 1 172 ? -10.344 -10.926 12.342 1.00 97.06 172 GLY A O 1
ATOM 1335 N N . GLU A 1 173 ? -10.475 -13.157 12.163 1.00 98.00 173 GLU A N 1
ATOM 1336 C CA . GLU A 1 173 ? -9.310 -13.399 13.010 1.00 98.00 173 GLU A CA 1
ATOM 1337 C C . GLU A 1 173 ? -8.012 -13.223 12.213 1.00 98.00 173 GLU A C 1
ATOM 1339 O O . GLU A 1 173 ? -7.938 -13.573 11.032 1.00 98.00 173 GLU A O 1
ATOM 1344 N N . VAL A 1 174 ? -6.986 -12.680 12.866 1.00 98.31 174 VAL A N 1
ATOM 1345 C CA . VAL A 1 174 ? -5.636 -12.554 12.310 1.00 98.31 174 VAL A CA 1
ATOM 1346 C C . VAL A 1 174 ? -4.644 -13.140 13.303 1.00 98.31 174 VAL A C 1
ATOM 1348 O O . VAL A 1 174 ? -4.617 -12.755 14.472 1.00 98.31 174 VAL A O 1
ATOM 1351 N N . GLU A 1 175 ? -3.829 -14.073 12.825 1.00 98.19 175 GLU A N 1
ATOM 1352 C CA . GLU A 1 175 ? -2.780 -14.699 13.623 1.00 98.19 175 GLU A CA 1
ATOM 1353 C C . GLU A 1 175 ? -1.600 -13.751 13.856 1.00 98.19 175 GLU A C 1
ATOM 1355 O O . GLU A 1 175 ? -1.298 -12.877 13.039 1.00 98.19 175 GLU A O 1
ATOM 1360 N N . GLU A 1 176 ? -0.905 -13.947 14.974 1.00 98.12 176 GLU A N 1
ATOM 1361 C CA . GLU A 1 176 ? 0.329 -13.222 15.270 1.00 98.12 176 GLU A CA 1
ATOM 1362 C C . GLU A 1 176 ? 1.385 -13.456 14.176 1.00 98.12 176 GLU A C 1
ATOM 1364 O O . GLU A 1 176 ? 1.553 -14.560 13.659 1.00 98.12 176 GLU A O 1
ATOM 1369 N N . GLY A 1 177 ? 2.097 -12.396 13.798 1.00 96.94 177 GLY A N 1
ATOM 1370 C CA . GLY A 1 177 ? 3.116 -12.404 12.752 1.00 96.94 177 GLY A CA 1
ATOM 1371 C C . GLY A 1 177 ? 2.576 -12.275 11.325 1.00 96.94 177 GLY A C 1
ATOM 1372 O O . GLY A 1 177 ? 3.382 -12.123 10.399 1.00 96.94 177 GLY A O 1
ATOM 1373 N N . ALA A 1 178 ? 1.253 -12.296 11.129 1.00 97.69 178 ALA A N 1
ATOM 1374 C CA . ALA A 1 178 ? 0.635 -12.184 9.812 1.00 97.69 178 ALA A CA 1
ATOM 1375 C C . ALA A 1 178 ? 0.630 -10.743 9.279 1.00 97.69 178 ALA A C 1
ATOM 1377 O O . ALA A 1 178 ? 0.445 -9.775 10.022 1.00 97.69 178 ALA A O 1
ATOM 1378 N N . TYR A 1 179 ? 0.775 -10.607 7.961 1.00 98.25 179 TYR A N 1
ATOM 1379 C CA . TYR A 1 179 ? 0.548 -9.353 7.250 1.00 98.25 179 TYR A CA 1
ATOM 1380 C C . TYR A 1 179 ? -0.918 -8.895 7.354 1.00 98.25 179 TYR A C 1
ATOM 1382 O O . TYR A 1 179 ? -1.856 -9.671 7.119 1.00 98.25 179 TYR A O 1
ATOM 1390 N N . VAL A 1 180 ? -1.107 -7.602 7.634 1.00 98.44 180 VAL A N 1
ATOM 1391 C CA . VAL A 1 180 ? -2.426 -6.980 7.810 1.00 98.44 180 VAL A CA 1
ATOM 1392 C C . VAL A 1 180 ? -2.763 -6.049 6.650 1.00 98.44 180 VAL A C 1
ATOM 1394 O O . VAL A 1 180 ? -3.671 -6.355 5.878 1.00 98.44 180 VAL A O 1
ATOM 1397 N N . CYS A 1 181 ? -2.031 -4.943 6.505 1.0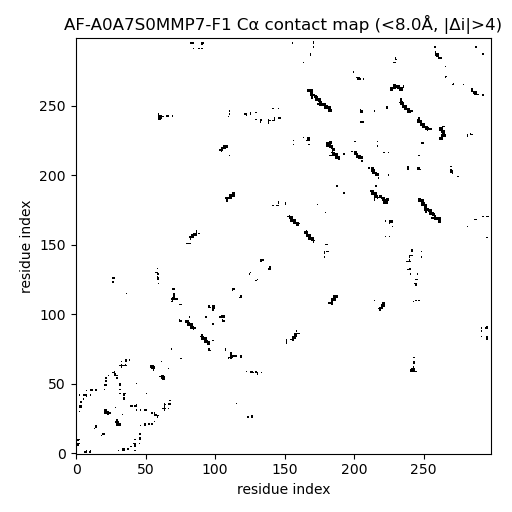0 98.00 181 CYS A N 1
ATOM 1398 C CA . CYS A 1 181 ? -2.268 -3.937 5.467 1.00 98.00 181 CYS A CA 1
ATOM 1399 C C . CYS A 1 181 ? -1.017 -3.109 5.162 1.00 98.00 181 CYS A C 1
ATOM 1401 O O . CYS A 1 181 ? -0.043 -3.124 5.918 1.00 98.00 181 CYS A O 1
ATOM 1403 N N . CYS A 1 182 ? -1.031 -2.375 4.049 1.00 96.31 182 CYS A N 1
ATOM 1404 C CA . CYS A 1 182 ? 0.048 -1.452 3.700 1.00 96.31 182 CYS A CA 1
ATOM 1405 C C . CYS A 1 182 ? -0.217 -0.017 4.176 1.00 96.31 182 CYS A C 1
ATOM 1407 O O . CYS A 1 182 ? -1.364 0.386 4.384 1.00 96.31 182 CYS A O 1
ATOM 1409 N N . TYR A 1 183 ? 0.843 0.786 4.265 1.00 94.19 183 TYR A N 1
ATOM 1410 C CA . TYR A 1 183 ? 0.802 2.245 4.322 1.00 94.19 183 TYR A CA 1
ATOM 1411 C C . TYR A 1 183 ? 1.305 2.806 2.986 1.00 94.19 183 TYR A C 1
ATOM 1413 O O . TYR A 1 183 ? 2.509 2.843 2.728 1.00 94.19 183 TYR A O 1
ATOM 1421 N N . ALA A 1 184 ? 0.375 3.225 2.135 1.00 93.00 184 ALA A N 1
ATOM 1422 C CA . ALA A 1 184 ? 0.646 3.811 0.830 1.00 93.00 184 ALA A CA 1
ATOM 1423 C C . ALA A 1 184 ? 0.059 5.223 0.743 1.00 93.00 184 ALA A C 1
ATOM 1425 O O . ALA A 1 184 ? -0.890 5.563 1.450 1.00 93.00 184 ALA A O 1
ATOM 1426 N N . GLY A 1 185 ? 0.644 6.037 -0.129 1.00 92.31 185 GLY A N 1
ATOM 1427 C CA . GLY A 1 185 ? 0.282 7.433 -0.341 1.00 92.31 185 GLY A CA 1
ATOM 1428 C C . GLY A 1 185 ? 1.254 8.092 -1.309 1.00 92.31 185 GLY A C 1
ATOM 1429 O O . GLY A 1 185 ? 1.893 7.407 -2.107 1.00 92.31 185 GLY A O 1
ATOM 1430 N N . LEU A 1 186 ? 1.385 9.411 -1.240 1.00 90.81 186 LEU A N 1
ATOM 1431 C CA . LEU A 1 186 ? 2.284 10.165 -2.104 1.00 90.81 186 LEU A CA 1
ATOM 1432 C C . LEU A 1 186 ? 3.702 10.180 -1.523 1.00 90.81 186 LEU A C 1
ATOM 1434 O O . LEU A 1 186 ? 3.924 10.679 -0.422 1.00 90.81 186 LEU A O 1
ATOM 1438 N N . VAL A 1 187 ? 4.672 9.661 -2.267 1.00 88.50 187 VAL A N 1
ATOM 1439 C CA . VAL A 1 187 ? 6.090 9.740 -1.917 1.00 88.50 187 VAL A CA 1
ATOM 1440 C C . VAL A 1 187 ? 6.578 11.156 -2.195 1.00 88.50 187 VAL A C 1
ATOM 1442 O O . VAL A 1 187 ? 6.455 11.665 -3.309 1.00 88.50 187 VAL A O 1
ATOM 1445 N N . GLN A 1 188 ? 7.128 11.807 -1.174 1.00 80.69 188 GLN A N 1
ATOM 1446 C CA . GLN A 1 188 ? 7.612 13.180 -1.251 1.00 80.69 188 GLN A CA 1
ATOM 1447 C C . GLN A 1 188 ? 8.942 13.358 -0.526 1.00 80.69 188 GLN A C 1
ATOM 1449 O O . GLN A 1 188 ? 9.265 12.639 0.424 1.00 80.69 188 GLN A O 1
ATOM 1454 N N . ASP A 1 189 ? 9.692 14.366 -0.969 1.00 77.06 189 ASP A N 1
ATOM 1455 C CA . ASP A 1 189 ? 10.852 14.877 -0.250 1.00 77.06 189 ASP A CA 1
ATOM 1456 C C . ASP A 1 189 ? 10.444 15.634 1.028 1.00 77.06 189 ASP A C 1
ATOM 1458 O O . ASP A 1 189 ? 9.408 16.301 1.113 1.00 77.06 189 ASP A O 1
ATOM 1462 N N . LEU A 1 190 ? 11.322 15.562 2.021 1.00 69.19 190 LEU A N 1
ATOM 1463 C CA . LEU A 1 190 ? 11.185 16.126 3.350 1.00 69.19 190 LEU A CA 1
ATOM 1464 C C . LEU A 1 190 ? 10.922 17.626 3.369 1.00 69.19 190 LEU A C 1
ATOM 1466 O O . LEU A 1 190 ? 10.195 18.099 4.246 1.00 69.19 190 LEU A O 1
ATOM 1470 N N . GLN A 1 191 ? 11.552 18.382 2.465 1.00 68.31 191 GLN A N 1
ATOM 1471 C CA . GLN A 1 191 ? 11.417 19.836 2.442 1.00 68.31 191 GLN A CA 1
ATOM 1472 C C . GLN A 1 191 ? 9.991 20.231 2.054 1.00 68.31 191 GLN A C 1
ATOM 1474 O O . GLN A 1 191 ? 9.375 21.036 2.751 1.00 68.31 191 GLN A O 1
ATOM 1479 N N . ARG A 1 192 ? 9.421 19.560 1.044 1.00 65.31 192 ARG A N 1
ATOM 1480 C CA . ARG A 1 192 ? 8.031 19.775 0.608 1.00 65.31 192 ARG A CA 1
ATOM 1481 C C . ARG A 1 192 ? 7.027 19.468 1.719 1.00 65.31 192 ARG A C 1
ATOM 1483 O O . ARG A 1 192 ? 6.105 20.246 1.942 1.00 65.31 192 ARG A O 1
ATOM 1490 N N . ILE A 1 193 ? 7.248 18.395 2.478 1.00 65.81 193 ILE A N 1
ATOM 1491 C CA . ILE A 1 193 ? 6.390 18.051 3.622 1.00 65.81 193 ILE A CA 1
ATOM 1492 C C . ILE A 1 193 ? 6.497 19.106 4.729 1.00 65.81 193 ILE A C 1
ATOM 1494 O O . ILE A 1 193 ? 5.483 19.493 5.302 1.00 65.81 193 ILE A O 1
ATOM 1498 N N . ARG A 1 194 ? 7.703 19.603 5.039 1.00 59.38 194 ARG A N 1
ATOM 1499 C CA . ARG A 1 194 ? 7.904 20.638 6.074 1.00 59.38 194 ARG A CA 1
ATOM 1500 C C . ARG A 1 194 ? 7.165 21.936 5.758 1.00 59.38 194 ARG A C 1
ATOM 1502 O O . ARG A 1 194 ? 6.641 22.561 6.674 1.00 59.38 194 ARG A O 1
ATOM 1509 N N . GLU A 1 195 ? 7.114 22.321 4.489 1.00 53.47 195 GLU A N 1
ATOM 1510 C CA . GLU A 1 195 ? 6.393 23.512 4.028 1.00 53.47 195 GLU A CA 1
ATOM 1511 C C . GLU A 1 195 ? 4.867 23.328 4.085 1.00 53.47 195 GLU A C 1
ATOM 1513 O O . GLU A 1 195 ? 4.134 24.301 4.260 1.00 53.47 195 GLU A O 1
ATOM 1518 N N . GLN A 1 196 ? 4.390 22.082 3.993 1.00 53.75 196 GLN A N 1
ATOM 1519 C CA . GLN A 1 196 ? 2.969 21.732 3.933 1.00 53.75 196 GLN A CA 1
ATOM 1520 C C . GLN A 1 196 ? 2.361 21.279 5.277 1.00 53.75 196 GLN A C 1
ATOM 1522 O O . GLN A 1 196 ? 1.136 21.195 5.382 1.00 53.75 196 GLN A O 1
ATOM 1527 N N . ALA A 1 197 ? 3.159 20.981 6.314 1.00 50.34 197 ALA A N 1
ATOM 1528 C CA . ALA A 1 197 ? 2.681 20.170 7.438 1.00 50.34 197 ALA A CA 1
ATOM 1529 C C . ALA A 1 197 ? 2.390 20.899 8.765 1.00 50.34 197 ALA A C 1
ATOM 1531 O O . ALA A 1 197 ? 3.280 21.346 9.492 1.00 50.34 197 ALA A O 1
ATOM 1532 N N . LYS A 1 198 ? 1.118 20.793 9.171 1.00 52.22 198 LYS A N 1
ATOM 1533 C CA . LYS A 1 198 ? 0.691 20.498 10.553 1.00 52.22 198 LYS A CA 1
ATOM 1534 C C . LYS A 1 198 ? 0.317 18.993 10.704 1.00 52.22 198 LYS A C 1
ATOM 1536 O O . LYS A 1 198 ? -0.580 18.674 11.473 1.00 52.22 198 LYS A O 1
ATOM 1541 N N . ASN A 1 199 ? 0.913 18.066 9.940 1.00 56.06 199 ASN A N 1
ATOM 1542 C CA . ASN A 1 199 ? 0.168 16.885 9.451 1.00 56.06 199 ASN A CA 1
ATOM 1543 C C . ASN A 1 199 ? 0.401 15.556 10.203 1.00 56.06 199 ASN A C 1
ATOM 1545 O O . ASN A 1 199 ? 1.533 15.118 10.383 1.00 56.06 199 ASN A O 1
ATOM 1549 N N . SER A 1 200 ? -0.713 14.879 10.513 1.00 64.44 200 SER A N 1
ATOM 1550 C CA . SER A 1 200 ? -0.834 13.596 11.232 1.00 64.44 200 SER A CA 1
ATOM 1551 C C . SER A 1 200 ? -0.684 12.326 10.370 1.00 64.44 200 SER A C 1
ATOM 1553 O O . SER A 1 200 ? -0.790 11.230 10.906 1.00 64.44 200 SER A O 1
ATOM 1555 N N . TYR A 1 201 ? -0.468 12.444 9.052 1.00 73.94 201 TYR A N 1
ATOM 1556 C CA . TYR A 1 201 ? -0.541 11.323 8.090 1.00 73.94 201 TYR A CA 1
ATOM 1557 C C . TYR A 1 201 ? 0.759 11.105 7.304 1.00 73.94 201 TYR A C 1
ATOM 1559 O O . TYR A 1 201 ? 0.740 10.830 6.102 1.00 73.94 201 TYR A O 1
ATOM 1567 N N . VAL A 1 202 ? 1.910 11.244 7.960 1.00 77.94 202 VAL A N 1
ATOM 1568 C CA . VAL A 1 202 ? 3.217 11.135 7.303 1.00 77.94 202 VAL A CA 1
ATOM 1569 C C . VAL A 1 202 ? 4.067 10.068 7.979 1.00 77.94 202 VAL A C 1
ATOM 1571 O O . VAL A 1 202 ? 4.377 10.175 9.164 1.00 77.94 202 VAL A O 1
ATOM 1574 N N . MET A 1 203 ? 4.530 9.081 7.209 1.00 78.00 203 MET A N 1
ATOM 1575 C CA . MET A 1 203 ? 5.455 8.053 7.698 1.00 78.00 203 MET A CA 1
ATOM 1576 C C . MET A 1 203 ? 6.758 8.010 6.897 1.00 78.00 203 MET A C 1
ATOM 1578 O O . MET A 1 203 ? 6.804 8.330 5.709 1.00 78.00 203 MET A O 1
ATOM 1582 N N . THR A 1 204 ? 7.845 7.623 7.569 1.00 74.25 204 THR A N 1
ATOM 1583 C CA . THR A 1 204 ? 9.177 7.501 6.962 1.00 74.25 204 THR A CA 1
ATOM 1584 C C . THR A 1 204 ? 9.338 6.144 6.276 1.00 74.25 204 THR A C 1
ATOM 1586 O O . THR A 1 204 ? 9.323 5.094 6.918 1.00 74.25 204 THR A O 1
ATOM 1589 N N . VAL A 1 205 ? 9.511 6.182 4.957 1.00 67.31 205 VAL A N 1
ATOM 1590 C CA . VAL A 1 205 ? 9.360 5.034 4.045 1.00 67.31 205 VAL A CA 1
ATOM 1591 C C . VAL A 1 205 ? 10.558 4.099 4.050 1.00 67.31 205 VAL A C 1
ATOM 1593 O O . VAL A 1 205 ? 10.445 2.964 3.607 1.00 67.31 205 VAL A O 1
ATOM 1596 N N . MET A 1 206 ? 11.690 4.551 4.586 1.00 64.94 206 MET A N 1
ATOM 1597 C CA . MET A 1 206 ? 12.928 3.786 4.637 1.00 64.94 206 MET A CA 1
ATOM 1598 C C . MET A 1 206 ? 13.708 4.112 5.914 1.00 64.94 206 MET A C 1
ATOM 1600 O O . MET A 1 206 ? 13.722 5.269 6.333 1.00 64.94 206 MET A O 1
ATOM 1604 N N . PRO A 1 207 ? 14.400 3.141 6.531 1.00 53.88 207 PRO A N 1
ATOM 1605 C CA . PRO A 1 207 ? 15.206 3.376 7.726 1.00 53.88 207 PRO A CA 1
ATOM 1606 C C . PRO A 1 207 ? 16.597 3.955 7.408 1.00 53.88 207 PRO A C 1
ATOM 1608 O O . PRO A 1 207 ? 17.471 3.965 8.271 1.00 53.88 207 PRO A O 1
ATOM 1611 N N . VAL A 1 208 ? 16.830 4.429 6.183 1.00 52.00 208 VAL A N 1
ATOM 1612 C CA . VAL A 1 208 ? 18.145 4.903 5.755 1.00 52.00 208 VAL A CA 1
ATOM 1613 C C . VAL A 1 208 ? 18.281 6.372 6.140 1.00 52.00 208 VAL A C 1
ATOM 1615 O O . VAL A 1 208 ? 17.664 7.244 5.533 1.00 52.00 208 VAL A O 1
ATOM 1618 N N . GLU A 1 209 ? 19.140 6.661 7.118 1.00 52.53 209 GLU A N 1
ATOM 1619 C CA . GLU A 1 209 ? 19.465 8.016 7.604 1.00 52.53 209 GLU A CA 1
ATOM 1620 C C . GLU A 1 209 ? 19.931 8.992 6.498 1.00 52.53 209 GLU A C 1
ATOM 1622 O O . GLU A 1 209 ? 20.087 10.187 6.740 1.00 52.53 209 GLU A O 1
ATOM 1627 N N . ARG A 1 210 ? 20.162 8.493 5.277 1.00 59.12 210 ARG A N 1
ATOM 1628 C CA . ARG A 1 210 ? 20.717 9.230 4.139 1.00 59.12 210 ARG A CA 1
ATOM 1629 C C . ARG A 1 210 ? 19.678 9.841 3.205 1.00 59.12 210 ARG A C 1
ATOM 1631 O O . ARG A 1 210 ? 20.065 10.702 2.418 1.00 59.12 210 ARG A O 1
ATOM 1638 N N . PHE A 1 211 ? 18.404 9.437 3.268 1.00 63.50 211 PHE A N 1
ATOM 1639 C CA . PHE A 1 211 ? 17.425 9.858 2.261 1.00 63.50 211 PHE A CA 1
ATOM 1640 C C . PHE A 1 211 ? 16.183 10.540 2.849 1.00 63.50 211 PHE A C 1
ATOM 1642 O O . PHE A 1 211 ? 15.502 9.977 3.704 1.00 63.50 211 PHE A O 1
ATOM 1649 N N . PRO A 1 212 ? 15.842 11.745 2.366 1.00 70.75 212 PRO A N 1
ATOM 1650 C CA . PRO A 1 212 ? 14.777 12.572 2.923 1.00 70.75 212 PRO A CA 1
ATOM 1651 C C . PRO A 1 212 ? 13.358 12.176 2.450 1.00 70.75 212 PRO A C 1
ATOM 1653 O O . PRO A 1 212 ? 12.466 13.015 2.455 1.00 70.75 212 PRO A O 1
ATOM 1656 N N . PHE A 1 213 ? 13.094 10.928 2.045 1.00 77.81 213 PHE A N 1
ATOM 1657 C CA . PHE A 1 213 ? 11.777 10.552 1.505 1.00 77.81 213 PHE A CA 1
ATOM 1658 C C . PHE A 1 213 ? 10.790 10.041 2.551 1.00 77.81 213 PHE A C 1
ATOM 1660 O O . PHE A 1 213 ? 11.127 9.304 3.482 1.00 77.81 213 PHE A O 1
ATOM 1667 N N . LYS A 1 214 ? 9.526 10.407 2.353 1.00 82.19 214 LYS A N 1
ATOM 1668 C CA . LYS A 1 214 ? 8.392 10.028 3.197 1.00 82.19 214 LYS A CA 1
ATOM 1669 C C . LYS A 1 214 ? 7.158 9.758 2.349 1.00 82.19 214 LYS A C 1
ATOM 1671 O O . LYS A 1 214 ? 7.051 10.275 1.243 1.00 82.19 214 LYS A O 1
ATOM 1676 N N . THR A 1 215 ? 6.216 9.010 2.913 1.00 86.62 215 THR 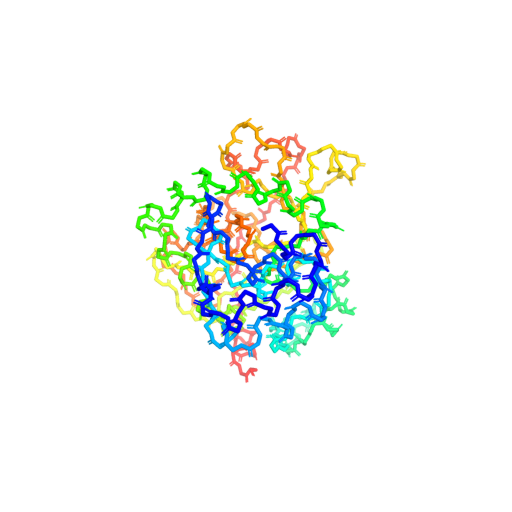A N 1
ATOM 1677 C CA . THR A 1 215 ? 4.886 8.823 2.337 1.00 86.62 215 THR A CA 1
ATOM 1678 C C . THR A 1 215 ? 3.939 9.752 3.067 1.00 86.62 215 THR A C 1
ATOM 1680 O O . THR A 1 215 ? 3.693 9.583 4.265 1.00 86.62 215 THR A O 1
ATOM 1683 N N . ASP A 1 216 ? 3.416 10.725 2.333 1.00 87.31 216 ASP A N 1
ATOM 1684 C CA . ASP A 1 216 ? 2.314 11.576 2.746 1.00 87.31 216 ASP A CA 1
ATOM 1685 C C . ASP A 1 216 ? 0.991 10.946 2.303 1.00 87.31 216 ASP A C 1
ATOM 1687 O O . ASP A 1 216 ? 0.684 10.841 1.113 1.00 87.31 216 ASP A O 1
ATOM 1691 N N . ALA A 1 217 ? 0.197 10.531 3.284 1.00 89.81 217 ALA A N 1
ATOM 1692 C CA . ALA A 1 217 ? -1.101 9.925 3.063 1.00 89.81 217 ALA A CA 1
ATOM 1693 C C . ALA A 1 217 ? -2.262 10.934 3.176 1.00 89.81 217 ALA A C 1
ATOM 1695 O O . ALA A 1 217 ? -3.405 10.551 3.420 1.00 89.81 217 ALA A O 1
ATOM 1696 N N . THR A 1 218 ? -2.012 12.242 3.053 1.00 86.75 218 THR A N 1
ATOM 1697 C CA . THR A 1 218 ? -3.046 13.279 3.229 1.00 86.75 218 THR A CA 1
ATOM 1698 C C . THR A 1 218 ? -4.141 13.208 2.158 1.00 86.75 218 THR A C 1
ATOM 1700 O O . THR A 1 218 ? -5.318 13.209 2.507 1.00 86.75 218 THR A O 1
ATOM 1703 N N . LEU A 1 219 ? -3.774 13.099 0.875 1.00 88.62 219 LEU A N 1
ATOM 1704 C CA . LEU A 1 219 ? -4.727 13.089 -0.255 1.00 88.62 219 LEU A CA 1
ATOM 1705 C C . LEU A 1 219 ? -4.878 11.727 -0.943 1.00 88.62 219 LEU A C 1
ATOM 1707 O O . LEU A 1 219 ? -5.881 11.483 -1.614 1.00 88.62 219 LEU A O 1
ATOM 1711 N N . TYR A 1 220 ? -3.903 10.842 -0.759 1.00 91.50 220 TYR A N 1
ATOM 1712 C CA . TYR A 1 220 ? -3.883 9.491 -1.310 1.00 91.50 220 TYR A CA 1
ATOM 1713 C C . TYR A 1 220 ? -3.534 8.544 -0.179 1.00 91.50 220 TYR A C 1
ATOM 1715 O O . TYR A 1 220 ? -2.495 8.746 0.442 1.00 91.50 220 TYR A O 1
ATOM 1723 N N . ARG A 1 221 ? -4.370 7.551 0.131 1.00 91.62 221 ARG A N 1
ATOM 1724 C CA . ARG A 1 221 ? -4.093 6.680 1.278 1.00 91.62 221 ARG A CA 1
ATOM 1725 C C . ARG A 1 221 ? -4.632 5.266 1.165 1.00 91.62 221 ARG A C 1
ATOM 1727 O O . ARG A 1 221 ? -5.690 5.043 0.583 1.00 91.62 221 ARG A O 1
ATOM 1734 N N . SER A 1 222 ? -3.929 4.345 1.810 1.00 95.31 222 SER A N 1
ATOM 1735 C CA . SER A 1 222 ? -4.392 2.985 2.102 1.00 95.31 222 SER A CA 1
ATOM 1736 C C . SER A 1 222 ? -5.012 2.891 3.505 1.00 95.31 222 SER A C 1
ATOM 1738 O O . SER A 1 222 ? -5.074 3.876 4.246 1.00 95.31 222 SER A O 1
ATOM 1740 N N . PHE A 1 223 ? -5.416 1.681 3.917 1.00 97.38 223 PHE A N 1
ATOM 1741 C CA . PHE A 1 223 ? -5.851 1.409 5.293 1.00 97.38 223 PHE A CA 1
ATOM 1742 C C . PHE A 1 223 ? -4.824 1.825 6.346 1.00 97.38 223 PHE A C 1
ATOM 1744 O O . PHE A 1 223 ? -5.212 2.364 7.376 1.00 97.38 223 PHE A O 1
ATOM 1751 N N . GLY A 1 224 ? -3.529 1.620 6.088 1.00 95.38 224 GLY A N 1
ATOM 1752 C CA . GLY A 1 224 ? -2.457 1.934 7.033 1.00 95.38 224 GLY A CA 1
ATOM 1753 C C . GLY A 1 224 ? -2.503 3.360 7.588 1.00 95.38 224 GLY A C 1
ATOM 1754 O O . GLY A 1 224 ? -2.168 3.575 8.749 1.00 95.38 224 GLY A O 1
ATOM 1755 N N . ALA A 1 225 ? -2.972 4.325 6.794 1.00 92.44 225 ALA A N 1
ATOM 1756 C CA . ALA A 1 225 ? -3.076 5.724 7.206 1.00 92.44 225 ALA A CA 1
ATOM 1757 C C . ALA A 1 225 ? -4.297 6.043 8.084 1.00 92.44 225 ALA A C 1
ATOM 1759 O O . ALA A 1 225 ? -4.385 7.145 8.616 1.00 92.44 225 ALA A O 1
ATOM 1760 N N . TYR A 1 226 ? -5.239 5.109 8.225 1.00 94.38 226 TYR A N 1
ATOM 1761 C CA . TYR A 1 226 ? -6.393 5.212 9.125 1.00 94.38 226 TYR A CA 1
ATOM 1762 C C . TYR A 1 226 ? -6.179 4.459 10.446 1.00 94.38 226 TYR A C 1
ATOM 1764 O O . TYR A 1 226 ? -7.087 4.387 11.274 1.00 94.38 226 TYR A O 1
ATOM 1772 N N . ILE A 1 227 ? -5.015 3.833 10.643 1.00 94.69 227 ILE A N 1
ATOM 1773 C CA . ILE A 1 227 ? -4.728 3.098 11.873 1.00 94.69 227 ILE A CA 1
ATOM 1774 C C . ILE A 1 227 ? -4.390 4.098 12.967 1.00 94.69 227 ILE A C 1
ATOM 1776 O O . ILE A 1 227 ? -3.417 4.843 12.861 1.00 94.69 227 ILE A O 1
ATOM 1780 N N . ASN A 1 228 ? -5.181 4.082 14.033 1.00 91.62 228 ASN A N 1
ATOM 1781 C CA . ASN A 1 228 ? -5.027 5.002 15.148 1.00 91.62 228 ASN A CA 1
ATOM 1782 C C . ASN A 1 228 ? -3.878 4.599 16.077 1.00 91.62 228 ASN A C 1
ATOM 1784 O O . ASN A 1 228 ? -3.379 3.467 16.063 1.00 91.62 228 ASN A O 1
ATOM 1788 N N . HIS A 1 229 ? -3.456 5.551 16.903 1.00 88.75 229 HIS A N 1
ATOM 1789 C CA . HIS A 1 229 ? -2.459 5.295 17.927 1.00 88.75 229 HIS 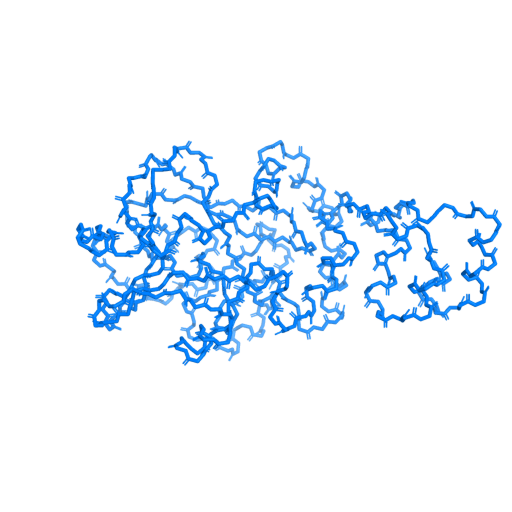A CA 1
ATOM 1790 C C . HIS A 1 229 ? -3.010 4.369 19.022 1.00 88.75 229 HIS A C 1
ATOM 1792 O O . HIS A 1 229 ? -4.171 4.479 19.411 1.00 88.75 229 HIS A O 1
ATOM 1798 N N . SER A 1 230 ? -2.162 3.495 19.564 1.00 89.56 230 SER A N 1
ATOM 1799 C CA . SER A 1 230 ? -2.442 2.743 20.787 1.00 89.56 230 SER A CA 1
ATOM 1800 C C . SER A 1 230 ? -1.193 2.589 21.652 1.00 89.56 230 SER A C 1
ATOM 1802 O O . SER A 1 230 ? -0.112 2.297 21.140 1.00 89.56 230 SER A O 1
ATOM 1804 N N . ASP A 1 231 ? -1.368 2.718 22.970 1.00 87.38 231 ASP A N 1
ATOM 1805 C CA . ASP A 1 231 ? -0.375 2.357 23.992 1.00 87.38 231 ASP A CA 1
ATOM 1806 C C . ASP A 1 231 ? -0.220 0.837 24.164 1.00 87.38 231 ASP A C 1
ATOM 1808 O O . ASP A 1 231 ? 0.768 0.360 24.718 1.00 87.38 231 ASP A O 1
ATOM 1812 N N . THR A 1 232 ? -1.198 0.060 23.690 1.00 91.19 232 THR A N 1
ATOM 1813 C CA . THR A 1 232 ? -1.208 -1.411 23.743 1.00 91.19 232 THR A CA 1
ATOM 1814 C C . THR A 1 232 ? -1.452 -1.995 22.346 1.00 91.19 232 THR A C 1
ATOM 1816 O O . THR A 1 232 ? -2.409 -2.753 22.131 1.00 91.19 232 THR A O 1
ATOM 1819 N N . PRO A 1 233 ? -0.613 -1.618 21.362 1.00 94.12 233 PRO A N 1
ATOM 1820 C CA . PRO A 1 233 ? -0.880 -1.863 19.952 1.00 94.12 233 PRO A CA 1
ATOM 1821 C C . PRO A 1 233 ? -0.985 -3.358 19.649 1.00 94.12 233 PRO A C 1
ATOM 1823 O O . PRO A 1 233 ? -0.291 -4.176 20.254 1.00 94.12 233 PRO A O 1
ATOM 1826 N N .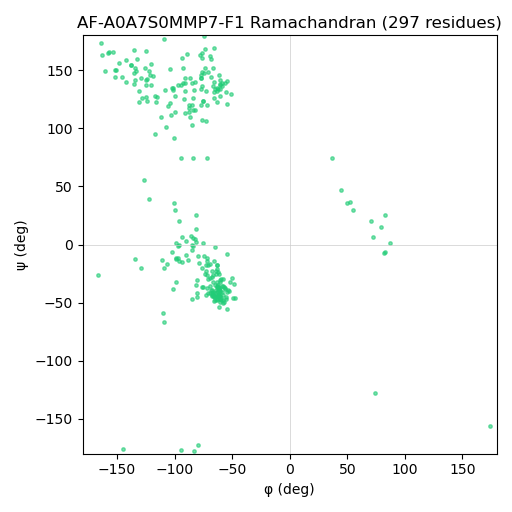 ASN A 1 234 ? -1.851 -3.705 18.699 1.00 97.06 234 ASN A N 1
ATOM 1827 C CA . ASN A 1 234 ? -1.931 -5.039 18.096 1.00 97.06 234 ASN A CA 1
ATOM 1828 C C . ASN A 1 234 ? -1.147 -5.144 16.783 1.00 97.06 234 ASN A C 1
ATOM 1830 O O . ASN A 1 234 ? -1.082 -6.220 16.191 1.00 97.06 234 ASN A O 1
ATOM 1834 N N . LEU A 1 235 ? -0.511 -4.050 16.358 1.00 97.06 235 LEU A N 1
ATOM 1835 C CA . LEU A 1 235 ? 0.326 -4.004 15.173 1.00 97.06 235 LEU A CA 1
ATOM 1836 C C . LEU A 1 235 ? 1.739 -3.513 15.481 1.00 97.06 235 LEU A C 1
ATOM 1838 O O . LEU A 1 235 ? 1.957 -2.575 16.251 1.00 97.06 235 LEU A O 1
ATOM 1842 N N . THR A 1 236 ? 2.701 -4.110 14.792 1.00 93.06 236 THR A N 1
ATOM 1843 C CA . THR A 1 236 ? 4.001 -3.509 14.485 1.00 93.06 236 THR A CA 1
ATOM 1844 C C . THR A 1 236 ? 4.054 -3.191 12.996 1.00 93.06 236 THR A C 1
ATOM 1846 O O . THR A 1 236 ? 3.113 -3.460 12.247 1.00 93.06 236 THR A O 1
ATOM 1849 N N . CYS A 1 237 ? 5.141 -2.572 12.550 1.00 91.06 237 CYS A N 1
ATOM 1850 C CA . CYS A 1 237 ? 5.332 -2.278 11.142 1.00 91.06 237 CYS A CA 1
ATOM 1851 C C . CYS A 1 237 ? 6.740 -2.632 10.674 1.00 91.06 237 CYS A C 1
ATOM 1853 O O . CYS A 1 237 ? 7.701 -2.625 11.444 1.00 91.06 237 CYS A O 1
ATOM 1855 N N . GLU A 1 238 ? 6.834 -2.956 9.392 1.00 90.12 238 GLU A N 1
ATOM 1856 C CA . GLU A 1 238 ? 8.051 -3.380 8.719 1.00 90.12 238 GLU A CA 1
ATOM 1857 C C . GLU A 1 238 ? 8.174 -2.665 7.368 1.00 90.12 238 GLU A C 1
ATOM 1859 O O . GLU A 1 238 ? 7.172 -2.378 6.714 1.00 90.12 238 GLU A O 1
ATOM 1864 N N . HIS A 1 239 ? 9.404 -2.392 6.934 1.00 88.75 239 HIS A N 1
ATOM 1865 C CA . HIS A 1 239 ? 9.674 -1.920 5.574 1.00 88.75 239 HIS A CA 1
ATOM 1866 C C . HIS A 1 239 ? 9.795 -3.076 4.599 1.00 88.75 239 HIS A C 1
ATOM 1868 O O . HIS A 1 239 ? 10.445 -4.072 4.912 1.00 88.75 239 HIS A O 1
ATOM 1874 N N . ILE A 1 240 ? 9.222 -2.904 3.416 1.00 91.25 240 ILE A N 1
ATOM 1875 C CA . ILE A 1 240 ? 9.344 -3.823 2.286 1.00 91.25 240 ILE A CA 1
ATOM 1876 C C . ILE A 1 240 ? 9.600 -3.037 1.000 1.00 91.25 240 ILE A C 1
ATOM 1878 O O . ILE A 1 240 ? 9.380 -1.827 0.967 1.00 91.25 240 ILE A O 1
ATOM 1882 N N . VAL A 1 241 ? 9.985 -3.735 -0.070 1.00 91.25 241 VAL A N 1
ATOM 1883 C CA . VAL A 1 241 ? 9.960 -3.200 -1.439 1.00 91.25 241 VAL A CA 1
ATOM 1884 C C . VAL A 1 241 ? 8.968 -3.993 -2.271 1.00 91.25 241 VAL A C 1
ATOM 1886 O O . VAL A 1 241 ? 9.019 -5.228 -2.308 1.00 91.25 241 VAL A O 1
ATOM 1889 N N . ALA A 1 242 ? 8.042 -3.292 -2.917 1.00 92.50 242 ALA A N 1
ATOM 1890 C CA . ALA A 1 242 ? 7.082 -3.865 -3.849 1.00 92.50 242 ALA A CA 1
ATOM 1891 C C . ALA A 1 242 ? 6.496 -2.777 -4.752 1.00 92.50 242 ALA A C 1
ATOM 1893 O O . ALA A 1 242 ? 6.335 -1.632 -4.336 1.00 92.50 242 ALA A O 1
ATOM 1894 N N . LYS A 1 243 ? 6.132 -3.155 -5.981 1.00 91.06 243 LYS A N 1
ATOM 1895 C CA . LYS A 1 243 ? 5.486 -2.262 -6.956 1.00 91.06 243 LYS A CA 1
ATOM 1896 C C . LYS A 1 243 ? 6.250 -0.950 -7.185 1.00 91.06 243 LYS A C 1
ATOM 1898 O O . LYS A 1 243 ? 5.649 0.105 -7.349 1.00 91.06 243 LYS A O 1
ATOM 1903 N N . GLY A 1 244 ? 7.581 -1.004 -7.175 1.00 88.50 244 GLY A N 1
ATOM 1904 C CA . GLY A 1 244 ? 8.416 0.138 -7.550 1.00 88.50 244 GLY A CA 1
ATOM 1905 C C . GLY A 1 244 ? 8.724 1.103 -6.421 1.00 88.50 244 GLY A C 1
ATOM 1906 O O . GLY A 1 244 ? 9.395 2.104 -6.654 1.00 88.50 244 GLY A O 1
ATOM 1907 N N . ALA A 1 245 ? 8.248 0.819 -5.211 1.00 88.19 245 ALA A N 1
ATOM 1908 C CA . ALA A 1 245 ? 8.474 1.658 -4.054 1.00 88.19 245 ALA A CA 1
ATOM 1909 C C . ALA A 1 245 ? 8.905 0.814 -2.857 1.00 88.19 245 ALA A C 1
ATOM 1911 O O . ALA A 1 245 ? 8.467 -0.329 -2.689 1.00 88.19 245 ALA A O 1
ATOM 1912 N N . ALA A 1 246 ? 9.714 1.407 -1.980 1.00 86.50 246 ALA A N 1
ATOM 1913 C CA . ALA A 1 246 ? 9.681 0.955 -0.606 1.00 86.50 246 ALA A CA 1
ATOM 1914 C C . ALA A 1 246 ? 8.398 1.472 0.047 1.00 86.50 246 ALA A C 1
ATOM 1916 O O . ALA A 1 246 ? 7.876 2.534 -0.305 1.00 86.50 246 ALA A O 1
ATOM 1917 N N . LEU A 1 247 ? 7.858 0.701 0.977 1.00 88.19 247 LEU A N 1
ATOM 1918 C CA . LEU A 1 247 ? 6.672 1.074 1.728 1.00 88.19 247 LEU A CA 1
ATOM 1919 C C . LEU A 1 247 ? 6.661 0.389 3.086 1.00 88.19 247 LEU A C 1
ATOM 1921 O O . LEU A 1 247 ? 7.407 -0.558 3.346 1.00 88.19 247 LEU A O 1
ATOM 1925 N N . ILE A 1 248 ? 5.792 0.887 3.955 1.00 91.12 248 ILE A N 1
ATOM 1926 C CA . ILE A 1 248 ? 5.554 0.289 5.260 1.00 91.12 248 ILE A CA 1
ATOM 1927 C C . ILE A 1 248 ? 4.382 -0.680 5.142 1.00 91.12 248 ILE A C 1
ATOM 1929 O O . ILE A 1 248 ? 3.365 -0.378 4.515 1.00 91.12 248 ILE A O 1
ATOM 1933 N N . VAL A 1 249 ? 4.508 -1.830 5.789 1.00 94.94 249 VAL A N 1
ATOM 1934 C CA . VAL A 1 249 ? 3.409 -2.768 6.010 1.00 94.94 249 VAL A CA 1
ATOM 1935 C C . VAL A 1 249 ? 3.212 -2.998 7.494 1.00 94.94 249 VAL A C 1
ATOM 1937 O O . VAL A 1 249 ? 4.169 -2.989 8.267 1.00 94.94 249 VAL A O 1
ATOM 1940 N N . PHE A 1 250 ? 1.963 -3.203 7.890 1.00 97.00 250 PHE A N 1
ATOM 1941 C CA . PHE A 1 250 ? 1.591 -3.544 9.251 1.00 97.00 250 PHE A CA 1
ATOM 1942 C C . PHE A 1 250 ? 1.473 -5.054 9.412 1.00 97.00 250 PHE A C 1
ATOM 1944 O O . PHE A 1 250 ? 0.909 -5.751 8.563 1.00 97.00 250 PHE A O 1
ATOM 1951 N N . VAL A 1 251 ? 2.001 -5.535 10.529 1.00 97.94 251 VAL A N 1
ATOM 1952 C CA . VAL A 1 251 ? 2.049 -6.944 10.908 1.00 97.94 251 VAL A CA 1
ATOM 1953 C C . VAL A 1 251 ? 1.400 -7.088 12.277 1.00 97.94 251 VAL A C 1
ATOM 1955 O O . VAL A 1 251 ? 1.654 -6.279 13.170 1.00 97.94 251 VAL A O 1
ATOM 1958 N N . ALA A 1 252 ? 0.576 -8.116 12.453 1.00 98.31 252 ALA A N 1
ATOM 1959 C CA . ALA A 1 252 ? -0.005 -8.444 13.747 1.00 98.31 252 ALA A CA 1
ATOM 1960 C C . ALA A 1 252 ? 1.102 -8.819 14.746 1.00 98.31 252 ALA A C 1
ATOM 1962 O O . ALA A 1 252 ? 1.876 -9.738 14.496 1.00 98.31 252 ALA A O 1
ATOM 1963 N N . ASN A 1 253 ? 1.193 -8.120 15.878 1.00 97.00 253 ASN A N 1
ATOM 1964 C CA . ASN A 1 253 ? 2.176 -8.421 16.936 1.00 97.00 253 ASN A CA 1
ATOM 1965 C C . ASN A 1 253 ? 1.598 -9.287 18.072 1.00 97.00 253 ASN A C 1
ATOM 1967 O O . ASN A 1 253 ? 2.295 -9.613 19.026 1.00 97.00 253 ASN A O 1
ATOM 1971 N N . LYS A 1 254 ? 0.310 -9.607 17.961 1.00 97.75 254 LYS A N 1
ATOM 1972 C CA . LYS A 1 254 ? -0.472 -10.539 18.771 1.00 97.75 254 LYS A CA 1
ATOM 1973 C C . LYS A 1 254 ? -1.674 -10.973 17.935 1.00 97.75 254 LYS A C 1
ATOM 1975 O O . LYS A 1 254 ? -1.991 -10.323 16.937 1.00 97.75 254 LYS A O 1
ATOM 1980 N N . ARG A 1 255 ? -2.361 -12.039 18.342 1.00 98.25 255 ARG A N 1
ATOM 1981 C CA . ARG A 1 255 ? -3.623 -12.451 17.707 1.00 98.25 255 ARG A CA 1
ATOM 1982 C C . ARG A 1 255 ? -4.660 -11.322 17.783 1.00 98.25 255 ARG A C 1
ATOM 1984 O O . ARG A 1 255 ? -4.805 -10.701 18.834 1.00 98.25 255 ARG A O 1
ATOM 1991 N N . ILE A 1 256 ? -5.375 -11.086 16.684 1.00 98.62 256 ILE A N 1
ATOM 1992 C CA . ILE A 1 256 ? -6.409 -10.048 16.550 1.00 98.62 256 ILE A CA 1
ATOM 1993 C C . ILE A 1 256 ? -7.753 -10.731 16.308 1.00 98.62 256 ILE A C 1
ATOM 1995 O O . ILE A 1 256 ? -7.893 -11.504 15.357 1.00 98.62 256 ILE A O 1
ATOM 1999 N N . GLY A 1 257 ? -8.738 -10.462 17.161 1.00 98.25 257 GLY A N 1
ATOM 2000 C CA . GLY A 1 257 ? -10.099 -10.968 17.004 1.00 98.25 257 GLY A CA 1
ATOM 2001 C C . GLY A 1 257 ? -10.916 -10.231 15.937 1.00 98.25 257 GLY A C 1
ATOM 2002 O O . GLY A 1 257 ? -10.645 -9.083 15.577 1.00 98.25 257 GLY A O 1
ATOM 2003 N N . ALA A 1 258 ? -11.982 -10.875 15.459 1.00 98.25 258 ALA A N 1
ATOM 2004 C CA . ALA A 1 258 ? -12.950 -10.225 14.579 1.00 98.25 258 ALA A CA 1
ATOM 2005 C C . ALA A 1 258 ? -13.645 -9.052 15.295 1.00 98.25 258 ALA A C 1
ATOM 2007 O O . ALA A 1 258 ? -14.101 -9.174 16.431 1.00 98.25 258 ALA A O 1
ATOM 2008 N N . GLY A 1 259 ? -13.743 -7.913 14.615 1.00 98.00 259 GLY A N 1
ATOM 2009 C CA . GLY A 1 259 ? -14.272 -6.660 15.147 1.00 98.00 259 GLY A CA 1
ATOM 2010 C C . GLY A 1 259 ? -13.275 -5.847 15.964 1.00 98.00 259 GLY A C 1
ATOM 2011 O O . GLY A 1 259 ? -13.600 -4.714 16.315 1.00 98.00 259 GLY A O 1
ATOM 2012 N N . GLU A 1 260 ? -12.078 -6.360 16.260 1.00 98.31 260 GLU A N 1
ATOM 2013 C CA . GLU A 1 260 ? -11.065 -5.562 16.945 1.00 98.31 260 GLU A CA 1
ATOM 2014 C C . GLU A 1 260 ? -10.582 -4.407 16.073 1.00 98.31 260 GLU A C 1
ATOM 2016 O O . GLU A 1 260 ? -10.368 -4.536 14.862 1.00 98.31 260 GLU A O 1
ATOM 2021 N N . GLN A 1 261 ? -10.390 -3.265 16.725 1.00 98.12 261 GLN A N 1
ATOM 2022 C CA . GLN A 1 261 ? -9.762 -2.109 16.121 1.00 98.12 261 GLN A CA 1
ATOM 2023 C C . GLN A 1 261 ? -8.253 -2.313 16.031 1.00 98.12 261 GLN A C 1
ATOM 2025 O O . GLN A 1 261 ? -7.607 -2.750 16.984 1.00 98.12 261 GLN A O 1
ATOM 2030 N N . LEU A 1 262 ? -7.689 -1.954 14.889 1.00 98.25 262 LEU A N 1
ATOM 2031 C CA . LEU A 1 262 ? -6.258 -1.982 14.653 1.00 98.25 262 LEU A CA 1
ATOM 2032 C C . LEU A 1 262 ? -5.594 -0.720 15.208 1.00 98.25 262 LEU A C 1
ATOM 2034 O O . LEU A 1 262 ? -6.106 0.388 15.036 1.00 98.25 262 LEU A O 1
ATOM 2038 N N . GLY A 1 263 ? -4.423 -0.887 15.820 1.00 95.25 263 GLY A N 1
ATOM 2039 C CA . GLY A 1 263 ? -3.633 0.216 16.351 1.00 95.25 263 GLY A CA 1
ATOM 2040 C C . GLY A 1 263 ? -2.142 -0.037 16.385 1.00 95.25 263 GLY A C 1
ATOM 2041 O O . GLY A 1 263 ? -1.693 -1.165 16.601 1.00 95.25 263 GLY A O 1
ATOM 2042 N N . PHE A 1 264 ? -1.380 1.047 16.251 1.00 91.69 264 PHE A N 1
ATOM 2043 C CA . PHE A 1 264 ? 0.079 1.028 16.324 1.00 91.69 264 PHE A CA 1
ATOM 2044 C C . PHE A 1 264 ? 0.630 2.137 17.236 1.00 91.69 264 PHE A C 1
ATOM 2046 O O . PHE A 1 264 ? -0.038 3.132 17.522 1.00 91.69 264 PHE A O 1
ATOM 2053 N N . ASP A 1 265 ? 1.865 1.982 17.713 1.00 87.69 265 ASP A N 1
ATOM 2054 C CA . ASP A 1 265 ? 2.514 3.023 18.515 1.00 87.69 265 ASP A CA 1
ATOM 2055 C C . ASP A 1 265 ? 3.140 4.112 17.621 1.00 87.69 265 ASP A C 1
ATOM 2057 O O . ASP A 1 265 ? 4.103 3.868 16.890 1.00 87.69 265 ASP A O 1
ATOM 2061 N N . TYR A 1 266 ? 2.626 5.340 17.718 1.00 81.69 266 TYR A N 1
ATOM 2062 C CA . TYR A 1 266 ? 3.082 6.502 16.951 1.00 81.69 266 TYR A CA 1
ATOM 2063 C C . TYR A 1 266 ? 4.421 7.055 17.459 1.00 81.69 266 TYR A C 1
ATOM 2065 O O . TYR A 1 266 ? 5.007 7.930 16.829 1.00 81.69 266 TYR A O 1
ATOM 2073 N N . ARG A 1 267 ? 4.923 6.599 18.608 1.00 74.00 267 ARG A N 1
ATOM 2074 C CA . ARG A 1 267 ? 6.155 7.107 19.234 1.00 74.00 267 ARG A CA 1
ATOM 2075 C C . ARG A 1 267 ? 7.409 6.359 18.778 1.00 74.00 267 ARG A C 1
ATOM 2077 O O . ARG A 1 267 ? 8.502 6.646 19.257 1.00 74.00 267 ARG A O 1
ATOM 2084 N N . GLY A 1 268 ? 7.278 5.404 17.856 1.00 65.81 268 GLY A N 1
ATOM 2085 C CA . GLY A 1 268 ? 8.411 4.681 17.277 1.00 65.81 268 GLY A CA 1
ATOM 2086 C C . GLY A 1 268 ? 9.299 5.542 16.360 1.00 65.81 268 GLY A C 1
ATOM 2087 O O . GLY A 1 268 ? 8.871 6.572 15.833 1.00 65.81 268 GLY A O 1
ATOM 2088 N N . ARG A 1 269 ? 10.533 5.069 16.096 1.00 53.78 269 ARG A N 1
ATOM 2089 C CA . ARG A 1 269 ? 11.552 5.748 15.253 1.00 53.78 269 ARG A CA 1
ATOM 2090 C C . ARG A 1 269 ? 11.046 6.219 13.884 1.00 53.78 269 ARG A C 1
ATOM 2092 O O . ARG A 1 269 ? 11.558 7.193 13.346 1.00 53.78 269 ARG A O 1
ATOM 2099 N N . LEU A 1 270 ? 10.052 5.538 13.312 1.00 55.22 270 LEU A N 1
ATOM 2100 C CA . LEU A 1 270 ? 9.507 5.854 11.986 1.00 55.22 270 LEU A CA 1
ATOM 2101 C C . LEU A 1 270 ? 8.734 7.181 11.945 1.00 55.22 270 LEU A C 1
ATOM 2103 O O . LEU A 1 270 ? 8.525 7.735 10.863 1.00 55.22 270 LEU A O 1
ATOM 2107 N N . HIS A 1 271 ? 8.352 7.696 13.115 1.00 54.06 271 HIS A N 1
ATOM 2108 C CA . HIS A 1 271 ? 7.431 8.816 13.283 1.00 54.06 271 HIS A CA 1
ATOM 2109 C C . HIS A 1 271 ? 7.988 9.925 14.210 1.00 54.06 271 HIS A C 1
ATOM 2111 O O . HIS A 1 271 ? 7.596 11.089 14.094 1.00 54.06 271 HIS A O 1
ATOM 2117 N N . THR A 1 272 ? 8.985 9.619 15.055 1.00 49.12 272 THR A N 1
ATOM 2118 C CA . THR A 1 272 ? 9.625 10.573 15.990 1.00 49.12 272 THR A CA 1
ATOM 2119 C C . THR A 1 272 ? 10.242 11.802 15.330 1.00 49.12 272 THR A C 1
ATOM 2121 O O . THR A 1 272 ? 10.2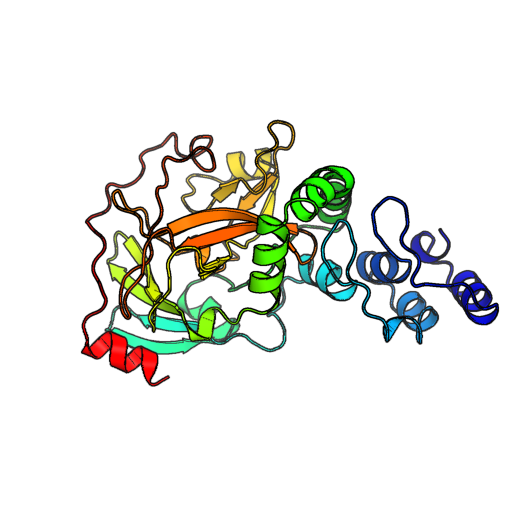51 12.861 15.941 1.00 49.12 272 THR A O 1
ATOM 2124 N N . THR A 1 273 ? 10.720 11.721 14.085 1.00 47.44 273 THR A N 1
ATOM 2125 C CA . THR A 1 273 ? 11.375 12.872 13.433 1.00 47.44 273 THR A CA 1
ATOM 2126 C C . THR A 1 273 ? 10.383 13.988 13.044 1.00 47.44 273 THR A C 1
ATOM 2128 O O . THR A 1 273 ? 10.820 15.070 12.667 1.00 47.44 273 THR A O 1
ATOM 2131 N N . TYR A 1 274 ? 9.059 13.746 13.088 1.00 45.31 274 TYR A N 1
ATOM 2132 C CA . TYR A 1 274 ? 8.034 14.708 12.625 1.00 45.31 274 TYR A CA 1
ATOM 2133 C C . TYR A 1 274 ? 6.841 14.906 13.563 1.00 45.31 274 TYR A C 1
ATOM 2135 O O . TYR A 1 274 ? 6.126 15.894 13.406 1.00 45.31 274 TYR A O 1
ATOM 2143 N N . CYS A 1 275 ? 6.668 14.051 14.572 1.00 48.78 275 CYS A N 1
ATOM 2144 C CA . CYS A 1 275 ? 5.644 14.224 15.606 1.00 48.78 275 CYS A CA 1
ATOM 2145 C C . CYS A 1 275 ? 6.184 14.793 16.923 1.00 48.78 275 CYS A C 1
ATOM 2147 O O . CYS A 1 275 ? 5.671 14.491 17.996 1.00 48.78 275 CYS A O 1
ATOM 2149 N N . GLU A 1 276 ? 7.167 15.695 16.850 1.00 44.66 276 GLU A N 1
ATOM 2150 C CA . GLU A 1 276 ? 7.576 16.527 17.997 1.00 44.66 276 GLU A CA 1
ATOM 2151 C C . GLU A 1 276 ? 6.473 17.509 18.454 1.00 44.66 276 GLU A C 1
ATOM 2153 O O . GLU A 1 276 ? 6.636 18.220 19.444 1.00 44.66 276 GLU A O 1
ATOM 2158 N N . LYS A 1 277 ? 5.321 17.547 17.769 1.00 49.72 277 LYS A N 1
ATOM 2159 C CA . LYS A 1 277 ? 4.146 18.328 18.165 1.00 49.72 277 LYS A CA 1
ATOM 2160 C C . LYS A 1 277 ? 3.015 17.391 18.579 1.00 49.72 277 LYS A C 1
ATOM 2162 O O . LYS A 1 277 ? 2.433 16.725 17.734 1.00 49.72 277 LYS A O 1
ATOM 2167 N N . SER A 1 278 ? 2.730 17.381 19.882 1.00 53.16 278 SER A N 1
ATOM 2168 C CA . SER A 1 278 ? 1.464 16.974 20.508 1.00 53.16 278 SER A CA 1
ATOM 2169 C C . SER A 1 278 ? 0.757 15.794 19.830 1.00 53.16 278 SER A C 1
ATOM 2171 O O . SER A 1 278 ? -0.258 15.997 19.165 1.00 53.16 278 SER A O 1
ATOM 2173 N N . ILE A 1 279 ? 1.260 14.564 20.014 1.00 58.31 279 ILE A N 1
ATOM 2174 C CA . ILE A 1 279 ? 0.465 13.367 19.696 1.00 58.31 279 ILE A CA 1
ATOM 2175 C C . ILE A 1 279 ? -0.853 13.505 20.474 1.00 58.31 279 ILE A C 1
ATOM 2177 O O . ILE A 1 279 ? -0.792 13.659 21.699 1.00 58.31 279 ILE A O 1
ATOM 2181 N N . PRO A 1 280 ? -2.020 13.521 19.805 1.00 59.59 280 PRO A N 1
ATOM 2182 C CA . PRO A 1 280 ? -3.291 13.599 20.505 1.00 59.59 280 PRO A CA 1
ATOM 2183 C C . PRO A 1 280 ? -3.391 12.451 21.510 1.00 59.59 280 PRO A C 1
ATOM 2185 O O . PRO A 1 280 ? -2.986 11.327 21.217 1.00 59.59 280 PRO A O 1
ATOM 2188 N N . THR A 1 281 ? -3.904 12.719 22.707 1.00 60.78 281 THR A N 1
ATOM 2189 C CA . THR A 1 281 ? -4.183 11.644 23.659 1.00 60.78 281 THR A CA 1
ATOM 2190 C C . THR A 1 281 ? -5.408 10.891 23.159 1.00 60.78 281 THR A C 1
ATOM 2192 O O . THR A 1 281 ? -6.522 11.409 23.224 1.00 60.78 281 THR A O 1
ATOM 2195 N N . PHE A 1 282 ? -5.206 9.688 22.634 1.00 69.06 282 PHE A N 1
ATOM 2196 C CA . PHE A 1 282 ? -6.299 8.823 22.203 1.00 69.06 282 PHE A CA 1
ATOM 2197 C C . PHE A 1 282 ? -6.803 7.994 23.389 1.00 69.06 282 PHE A C 1
ATOM 2199 O O . PHE A 1 282 ? -6.024 7.573 24.245 1.00 69.06 282 PHE A O 1
ATOM 2206 N N . GLY A 1 283 ? -8.117 7.770 23.451 1.00 73.38 283 GLY A N 1
ATOM 2207 C CA . GLY A 1 283 ? -8.692 6.781 24.362 1.00 73.38 283 GLY A CA 1
ATOM 2208 C C . GLY A 1 283 ? -8.271 5.353 23.982 1.00 73.38 283 GLY A C 1
ATOM 2209 O O . GLY A 1 283 ? -7.718 5.138 22.901 1.00 73.38 283 GLY A O 1
ATOM 2210 N N . PRO A 1 284 ? -8.531 4.356 24.845 1.00 84.06 284 PRO A N 1
ATOM 2211 C CA . PRO A 1 284 ? -8.262 2.966 24.506 1.00 84.06 284 PRO A CA 1
ATOM 2212 C C . PRO A 1 284 ? -9.071 2.550 23.274 1.00 84.06 284 PRO A C 1
ATOM 2214 O O . PRO A 1 284 ? -10.240 2.917 23.122 1.00 84.06 284 PRO A O 1
ATOM 2217 N N . LEU A 1 285 ? -8.450 1.742 22.417 1.00 89.56 285 LEU A N 1
ATOM 2218 C CA . LEU A 1 285 ? -9.134 1.167 21.268 1.00 89.56 285 LEU A CA 1
ATOM 2219 C C . LEU A 1 285 ? -10.311 0.311 21.729 1.00 89.56 285 LEU A C 1
ATOM 2221 O O . LEU A 1 285 ? -10.197 -0.460 22.684 1.00 89.56 285 LEU A O 1
ATOM 2225 N N . SER A 1 286 ? -11.434 0.442 21.033 1.00 91.94 286 SER A N 1
ATOM 2226 C CA . SER A 1 286 ? -12.661 -0.293 21.338 1.00 91.94 286 SER A CA 1
ATOM 2227 C C . SER A 1 286 ? -13.070 -1.134 20.132 1.00 91.94 286 SER A C 1
ATOM 2229 O O . SER A 1 286 ? -12.992 -0.639 19.007 1.00 91.94 286 SER A O 1
ATOM 2231 N N . PRO A 1 287 ? -13.495 -2.395 20.323 1.00 95.00 287 PRO A N 1
ATOM 2232 C CA . PRO A 1 287 ? -13.969 -3.219 19.220 1.00 95.00 287 PRO A CA 1
ATOM 2233 C C . PRO A 1 287 ? -15.295 -2.687 18.664 1.00 95.00 287 PRO A C 1
ATOM 2235 O O . PRO A 1 287 ? -16.049 -1.989 19.348 1.00 95.00 287 PRO A O 1
ATOM 2238 N N . LEU A 1 288 ? -15.611 -3.069 17.428 1.00 94.38 288 LEU A N 1
ATOM 2239 C CA . LEU A 1 288 ? -16.920 -2.815 16.840 1.00 94.38 288 LEU A CA 1
ATOM 2240 C C . LEU A 1 288 ? -18.027 -3.497 17.657 1.00 94.38 288 LEU A C 1
ATOM 2242 O O . LEU A 1 288 ? -17.900 -4.674 18.008 1.00 94.38 288 LEU A O 1
ATOM 2246 N N . PRO A 1 289 ? -19.168 -2.819 17.881 1.00 95.62 289 PRO A N 1
ATOM 2247 C CA . PRO A 1 289 ? -20.371 -3.483 18.360 1.00 95.62 289 PRO A CA 1
ATOM 2248 C C . PRO A 1 289 ? -20.755 -4.652 17.442 1.00 95.62 289 PRO A C 1
ATOM 2250 O O . PRO A 1 289 ? -20.698 -4.533 16.217 1.00 95.62 289 PRO A O 1
ATOM 2253 N N . ALA A 1 290 ? -21.217 -5.767 18.015 1.00 96.38 290 ALA A N 1
ATOM 2254 C CA . ALA A 1 290 ? -21.559 -6.969 17.247 1.00 96.38 290 ALA A CA 1
ATOM 2255 C C . ALA A 1 290 ? -22.530 -6.725 16.064 1.00 96.38 290 ALA A C 1
ATOM 2257 O O . ALA A 1 290 ? -22.287 -7.276 14.988 1.00 96.38 290 ALA A O 1
ATOM 2258 N N . PRO A 1 291 ? -23.581 -5.877 16.179 1.00 97.31 291 PRO A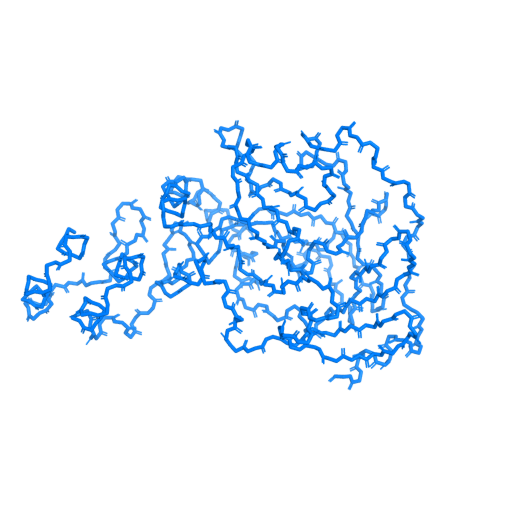 N 1
ATOM 2259 C CA . PRO A 1 291 ? -24.443 -5.559 15.039 1.00 97.31 291 PRO A CA 1
ATOM 2260 C C . PRO A 1 291 ? -23.702 -4.847 13.901 1.00 97.31 291 PRO A C 1
ATOM 2262 O O . PRO A 1 291 ? -23.986 -5.098 12.732 1.00 97.31 291 PRO A O 1
ATOM 2265 N N . HIS A 1 292 ? -22.739 -3.986 14.239 1.00 97.88 292 HIS A N 1
ATOM 2266 C CA . HIS A 1 292 ? -21.953 -3.230 13.269 1.00 97.88 292 HIS A CA 1
ATOM 2267 C C . HIS A 1 292 ? -20.952 -4.126 12.539 1.00 97.88 292 HIS A C 1
ATOM 2269 O O . HIS A 1 292 ? -20.860 -4.071 11.312 1.00 97.88 292 HIS A O 1
ATOM 2275 N N . LEU A 1 293 ? -20.267 -5.007 13.276 1.00 98.19 293 LEU A N 1
ATOM 2276 C CA . LEU A 1 293 ? -19.406 -6.032 12.686 1.00 98.19 293 LEU A CA 1
ATOM 2277 C C . LEU A 1 293 ? -20.201 -6.917 11.717 1.00 98.19 293 LEU A C 1
ATOM 2279 O O . LEU A 1 293 ? -19.803 -7.085 10.566 1.00 98.19 293 LEU A O 1
ATOM 2283 N N . ALA A 1 294 ? -21.361 -7.416 12.151 1.00 97.88 294 ALA A N 1
ATOM 2284 C CA . ALA A 1 294 ? -22.216 -8.254 11.317 1.00 97.88 294 ALA A CA 1
ATOM 2285 C C . ALA A 1 294 ? -22.724 -7.518 10.065 1.00 97.88 294 ALA A C 1
ATOM 2287 O O . ALA A 1 294 ? -22.878 -8.138 9.015 1.00 97.88 294 ALA A O 1
ATOM 2288 N N . ALA A 1 295 ? -22.996 -6.211 10.151 1.00 98.31 295 ALA A N 1
ATOM 2289 C CA . ALA A 1 295 ? -23.389 -5.407 8.997 1.00 98.31 295 ALA A CA 1
ATOM 2290 C C . ALA A 1 295 ? -22.251 -5.289 7.971 1.00 98.31 295 ALA A C 1
ATOM 2292 O O . ALA A 1 295 ? -22.486 -5.493 6.784 1.00 98.31 295 ALA A O 1
ATOM 2293 N N . LEU A 1 296 ? -21.020 -5.033 8.423 1.00 98.19 296 LEU A N 1
ATOM 2294 C CA . LEU A 1 296 ? -19.847 -4.939 7.549 1.00 98.19 296 LEU A CA 1
ATOM 2295 C C . LEU A 1 296 ? -19.466 -6.289 6.924 1.00 98.19 296 LEU A C 1
ATOM 2297 O O . LEU A 1 296 ? -19.134 -6.335 5.744 1.00 98.19 296 LEU A O 1
ATOM 2301 N N . GLN A 1 297 ? -19.561 -7.387 7.679 1.00 97.75 297 GLN A N 1
ATOM 2302 C CA . GLN A 1 297 ? -19.272 -8.741 7.187 1.00 97.75 297 GLN A CA 1
ATOM 2303 C C . GLN A 1 297 ? -20.266 -9.229 6.121 1.00 97.75 297 GLN A C 1
ATOM 2305 O O . GLN A 1 297 ? -19.918 -10.084 5.311 1.00 97.75 297 GLN A O 1
ATOM 2310 N N . LYS A 1 298 ? -21.503 -8.716 6.119 1.00 96.94 298 LYS A N 1
ATOM 2311 C CA . LYS A 1 298 ? -22.537 -9.086 5.136 1.00 96.94 298 LYS A CA 1
ATOM 2312 C C . LYS A 1 298 ? -22.339 -8.454 3.761 1.00 96.94 298 LYS A C 1
ATOM 2314 O O . LYS A 1 298 ? -22.940 -8.938 2.805 1.00 96.94 298 LYS A O 1
ATOM 2319 N N . LEU A 1 299 ? -21.575 -7.364 3.677 1.00 95.31 299 LEU A N 1
ATOM 2320 C CA . LEU A 1 299 ? -21.280 -6.678 2.419 1.00 95.31 299 LEU A CA 1
ATOM 2321 C C . LEU A 1 299 ? -20.296 -7.483 1.589 1.00 95.31 299 LEU A C 1
ATOM 2323 O O . LEU A 1 299 ? -20.504 -7.585 0.363 1.00 95.31 299 LEU A O 1
#

Solvent-accessible surface area (backbone atoms only — not comparable to full-atom values): 16159 Å² total; per-residue (Å²): 107,49,63,83,69,65,36,49,70,58,41,35,55,41,43,78,72,64,53,74,56,78,56,56,50,96,62,29,44,24,60,55,32,54,28,36,69,68,66,39,63,72,46,48,58,46,48,64,67,57,68,79,55,70,61,60,20,75,19,35,44,15,33,32,65,38,44,37,49,21,63,48,88,62,77,58,81,77,76,57,57,42,35,36,26,44,87,87,66,52,60,45,76,25,40,45,64,59,36,23,74,75,68,71,29,37,64,35,82,59,48,29,36,91,43,69,65,57,44,53,57,51,44,66,55,27,40,64,56,23,34,56,43,55,68,36,67,68,31,39,48,49,30,51,49,60,74,71,55,68,49,48,83,43,34,32,39,34,48,75,44,91,90,72,36,52,33,29,28,29,66,40,75,42,57,56,73,37,82,60,44,45,42,19,12,35,49,40,54,49,67,64,47,63,78,70,55,92,69,93,40,60,42,51,36,59,95,53,96,84,59,62,51,28,30,38,29,75,58,28,24,24,67,44,65,35,44,40,64,31,100,78,44,46,32,46,74,47,67,31,42,41,46,51,34,63,28,39,32,34,28,23,71,38,71,40,52,56,23,31,50,48,19,28,57,65,80,40,85,58,30,50,89,74,53,83,63,79,74,77,88,69,71,82,86,62,58,52,56,68,72,56,39,55,49,55,70,70,107

Foldseek 3Di:
DCLLVVVLVVLLVCVVVPNDQQDADLLLDGSLLSNLLVVRVSNNVSCPPSVVDQDQRLQQSAGSVLLNVLADPDQDPPWAWAWEQEPVLATDTDTQVRCCVVPVAGEDQHAHEPDSVRLVVQSVVSSVVSNVQCVDPLQVVLQVCSVPDNLRLQKHWYQDDPVLGIFIFGLAKDAAFDWHGWWHAYKDFQVVDVVVDVDDQKWALDPDPPGRIIHRRPHYTYNVSRAAADPDFQWDWDWHRHSSGITITIGGNHMHGRQWTGHDHCCDPGNVVPPPDCPDDDDHTDGDDPVSSVSSNVD

InterPro domains:
  IPR001214 SET domain [PF00856] (165-266)
  IPR001214 SET domain [PS50280] (153-267)
  IPR001214 SET domain [SM00317] (153-273)
  IPR002110 Ankyrin repeat [PS50088] (1-26)
  IPR036770 Ankyrin repeat-containing domain superfamily [G3DSA:1.25.40.20] (1-52)
  IPR036770 Ankyrin repeat-containing domain superfamily [SSF48403] (2-68)
  IPR043550 Histone-lysine N-methyltransferase EHMT1/EHMT2 [PTHR46307] (155-266)
  IPR046341 SET domain superfamily [G3DSA:2.170.270.10] (99-274)
  IPR046341 SET domain superfamily [SSF82199] (159-268)

pLDDT: mean 86.02, std 12.92, range [44.66, 98.69]

Sequence (299 aa):
VAVLMQHVKVVKELVERGADATVEDRMGLTPLHFAYLIQHEPILQALGDAAKLAPISSTHNATPQELAEGLSFAIQAPPVLVRVMDREGVAQKLDGDAFLVKTGVRYTRTCLFTDEYLQTFYSSILDDEGMALLADPRKRELSAQYRASQEEDRLALAYISEEVGYGVFSLGEVEEGAYVCCYAGLVQDLQRIREQAKNSYVMTVMPVERFPFKTDATLYRSFGAYINHSDTPNLTCEHIVAKGAALIVFVANKRIGAGEQLGFDYRGRLHTTYCEKSIPTFGPLSPLPAPHLAALQKL

Secondary structure (DSSP, 8-state):
-TTTTT-HHHHHHHHHTT--TT---TTS--HHHHHHHTT-HHHHHHTTTGGGS-PPPTTT---HHHHHHTT--SPPSSPP-EEEE-TT--EEEE-HHHHHHHHSSEE-SS-EESSHHHHHHHHHHHHHHHHHHHHSHHHHHHHHHHHH--STTTEEEEEEETTTEEEEEESS-B-TT-EEEEE--EEEEHHHHHHH-S-S-EEES---TT--EEEE-SSEE-GGGGPEE-SS-SEEEEEEEETTEEEEEEEESS-B-TTPBPEE-TTSTTTTTT--S----PPPP-PPPHHHHHHHHT-

Radius of gyration: 20.42 Å; Cα contacts (8 Å, |Δi|>4): 598; chains: 1; bounding box: 47×38×60 Å

Organism: NCBI:txid233186